Protein AF-A0A3P7JJ71-F1 (afdb_monomer_lite)

Organism: Strongylus vulgaris (NCBI:txid40348)

InterPro domai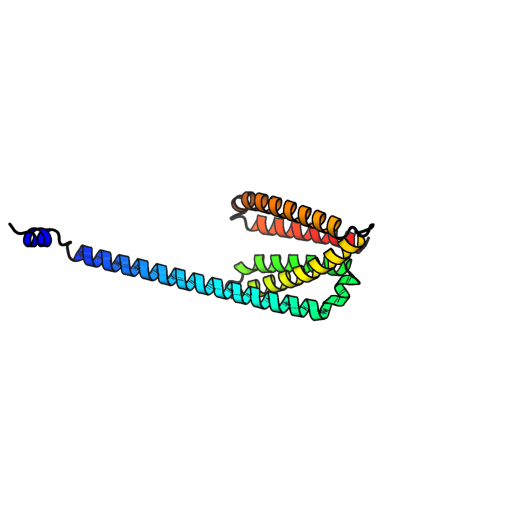ns:
  IPR006968 Root UVB sensitive family [PTHR12770] (32-179)
  IPR054549 Protein root UVB sensitive/RUS domain [PF04884] (33-176)

Secondary structure (DSSP, 8-state):
--HHHHHHHTSPPHHHHHHHHHHHHHHHHHHHHHHHHHHHHHHHHHHHHHHHHHHHHHHHHHHHHHHHHTHHHHHHHHHHHHHHHHHHHHHGGG-TTTHHHHHHHHHHHHHHHHHHHHHHHHHHHHHH--SS-HHHHHHHHHHHHHHHHHHHHHHHHHHHHHHTT-HHHHHHHHHHHHHHHHHHHHHHHH-

pLDDT: mean 86.56, std 9.34, range [49.94, 97.0]

Sequence (191 aa):
MDAVTEGLKRQPPRALLYANDVVLMAENKELEEKTASALAASLTWLAKDGLGMIGRITFGYFKGTELDYDCKKWRLVADILNDLAFFVDLLSPAFSGCFFVCACTSSLLRCVVGVAGGATRTAITQHQARRNNLADVASKDGSQETMVNVTALIASLIMLPLVSGHHTLIWFLFMVGFQTLTQENFKFVIL

Radius of gyration: 27.35 Å; chains: 1; bounding box: 44×35×99 Å

Foldseek 3Di:
DDVVVVVVVPDDDVVVVVVVVVVVVVVVVVVVVVVVVVVVVVVLVVLLQVLLVVLLVVLCVPCVVVLLVQLLVLLLVLLVLQLVLVVLCLCLVVCVPCNSVSSSSSSNSNSNSCNSVVSSVLSVLVVVPPPVCSVVSVVVVVVVVVVVVVVVVVVCVVCVVVCPPPSVVVVVVSVVVVVVVNVVSVVVSVD

Structure (mmCIF, N/CA/C/O backbone):
data_AF-A0A3P7JJ71-F1
#
_entry.id   AF-A0A3P7JJ71-F1
#
loop_
_atom_site.group_PDB
_atom_site.id
_atom_site.type_symbol
_atom_site.label_atom_id
_atom_site.label_alt_id
_atom_site.label_comp_id
_atom_site.label_asym_id
_atom_site.label_entity_id
_atom_site.label_seq_id
_atom_site.pdbx_PDB_ins_code
_atom_site.Cartn_x
_atom_site.Cartn_y
_atom_site.Cartn_z
_atom_site.occupancy
_atom_site.B_iso_or_equiv
_atom_site.auth_seq_id
_atom_site.auth_comp_id
_atom_site.auth_asym_id
_atom_site.auth_atom_id
_atom_site.pdbx_PDB_model_num
ATOM 1 N N . MET A 1 1 ? 8.431 18.170 74.179 1.00 56.06 1 MET A N 1
ATOM 2 C CA . MET A 1 1 ? 7.206 17.939 73.380 1.00 56.06 1 MET A CA 1
ATOM 3 C C . MET A 1 1 ? 7.716 17.380 72.084 1.00 56.06 1 MET A C 1
ATOM 5 O O . MET A 1 1 ? 8.313 18.097 71.293 1.00 56.06 1 MET A O 1
ATOM 9 N N . ASP A 1 2 ? 7.690 16.061 72.025 1.00 58.16 2 ASP A N 1
ATOM 10 C CA . ASP A 1 2 ? 8.698 15.302 71.306 1.00 58.16 2 ASP A CA 1
ATOM 11 C C . ASP A 1 2 ? 8.192 15.039 69.891 1.00 58.16 2 ASP A C 1
ATOM 13 O O . ASP A 1 2 ? 7.009 14.763 69.692 1.00 58.16 2 ASP A O 1
ATOM 17 N N . ALA A 1 3 ? 9.079 15.127 68.897 1.00 63.81 3 ALA A N 1
ATOM 18 C CA . ALA A 1 3 ? 8.741 14.984 67.476 1.00 63.81 3 ALA A CA 1
ATOM 19 C C . ALA A 1 3 ? 7.963 13.686 67.150 1.00 63.81 3 ALA A C 1
ATOM 21 O O . ALA A 1 3 ? 7.235 13.611 66.161 1.00 63.81 3 ALA A O 1
ATOM 22 N N . VAL A 1 4 ? 8.065 12.678 68.022 1.00 66.19 4 VAL A N 1
ATOM 23 C CA . VAL A 1 4 ? 7.318 11.414 67.973 1.00 66.19 4 VAL A CA 1
ATOM 24 C C . VAL A 1 4 ? 5.809 11.626 68.160 1.00 66.19 4 VAL A C 1
ATOM 26 O O . VAL A 1 4 ? 5.006 11.041 67.434 1.00 66.19 4 VAL A O 1
ATOM 29 N N . THR A 1 5 ? 5.399 12.487 69.092 1.00 63.56 5 THR A N 1
ATOM 30 C CA . THR A 1 5 ? 3.983 12.738 69.398 1.00 63.56 5 THR A CA 1
ATOM 31 C C . THR A 1 5 ? 3.304 13.560 68.300 1.00 63.56 5 THR A C 1
ATOM 33 O O . THR A 1 5 ? 2.116 13.388 68.031 1.00 63.56 5 THR A O 1
ATOM 36 N N . GLU A 1 6 ? 4.066 14.420 67.620 1.00 63.69 6 GLU A N 1
ATOM 37 C CA . GLU A 1 6 ? 3.593 15.204 66.475 1.00 63.69 6 GLU A CA 1
ATOM 38 C C . GLU A 1 6 ? 3.489 14.355 65.194 1.00 63.69 6 GLU A C 1
ATOM 40 O O . GLU A 1 6 ? 2.546 14.518 64.417 1.00 63.69 6 GLU A O 1
ATOM 45 N N . GLY A 1 7 ? 4.380 13.368 65.024 1.00 61.44 7 GLY A N 1
ATOM 46 C CA . GLY A 1 7 ? 4.301 12.357 63.964 1.00 61.44 7 GLY A CA 1
ATOM 47 C C . GLY A 1 7 ? 3.091 11.422 64.091 1.00 61.44 7 GLY A C 1
ATOM 48 O O . GLY A 1 7 ? 2.424 11.151 63.094 1.00 61.44 7 GLY A O 1
ATOM 49 N N . LEU A 1 8 ? 2.738 10.995 65.312 1.00 59.53 8 LEU A N 1
ATOM 50 C CA . LEU A 1 8 ? 1.550 10.160 65.561 1.00 59.53 8 LEU A CA 1
ATOM 51 C C . LEU A 1 8 ? 0.229 10.896 65.287 1.00 59.53 8 LEU A C 1
ATOM 53 O O . LEU A 1 8 ? -0.737 10.280 64.847 1.00 59.53 8 LEU A O 1
ATOM 57 N N . LYS A 1 9 ? 0.182 12.218 65.497 1.00 60.62 9 LYS A N 1
ATOM 58 C CA . LYS A 1 9 ? -1.007 13.043 65.212 1.00 60.62 9 LYS A CA 1
ATOM 59 C C . LYS A 1 9 ? -1.202 13.319 63.714 1.00 60.62 9 LYS A C 1
ATOM 61 O O . LYS A 1 9 ? -2.300 13.678 63.301 1.00 60.62 9 LYS A O 1
ATOM 66 N N . ARG A 1 10 ? -0.142 13.153 62.911 1.00 68.69 10 ARG A N 1
ATOM 67 C CA . ARG A 1 10 ? -0.141 13.280 61.442 1.00 68.69 10 ARG A CA 1
ATOM 68 C C . ARG A 1 10 ? -0.433 11.972 60.706 1.00 68.69 10 ARG A C 1
ATOM 70 O O . ARG A 1 10 ? -0.542 11.996 59.482 1.00 68.69 10 ARG A O 1
ATOM 77 N N . GLN A 1 11 ? -0.534 10.843 61.407 1.00 68.12 11 GLN A N 1
ATOM 78 C CA . GLN A 1 11 ? -0.759 9.561 60.755 1.00 68.12 11 GLN A CA 1
ATOM 79 C C . GLN A 1 11 ? -2.177 9.535 60.153 1.00 68.12 11 GLN A C 1
ATOM 81 O O . GLN A 1 11 ? -3.149 9.760 60.881 1.00 68.12 11 GLN A O 1
ATOM 86 N N . PRO A 1 12 ? -2.318 9.322 58.832 1.00 73.19 12 PRO A N 1
ATOM 87 C CA . PRO A 1 12 ? -3.616 9.388 58.183 1.00 73.19 12 PRO A CA 1
ATOM 88 C C . PRO A 1 12 ? -4.554 8.306 58.738 1.00 73.19 12 PRO A C 1
ATOM 90 O O . PRO A 1 12 ? -4.099 7.217 59.103 1.00 73.19 12 PRO A O 1
ATOM 93 N N . PRO A 1 13 ? -5.870 8.574 58.805 1.00 83.50 13 PRO A N 1
ATOM 94 C CA . PRO A 1 13 ? -6.833 7.593 59.285 1.00 83.50 13 PRO A CA 1
ATOM 95 C C . PRO A 1 13 ? -6.752 6.317 58.437 1.00 83.50 13 PRO A C 1
ATOM 97 O O . PRO A 1 13 ? -6.581 6.388 57.223 1.00 83.50 13 PRO A O 1
ATOM 100 N N . ARG A 1 14 ? -6.908 5.139 59.057 1.00 82.12 14 ARG A N 1
ATOM 101 C CA . ARG A 1 14 ? -6.796 3.825 58.381 1.00 82.12 14 ARG A CA 1
ATOM 102 C C . ARG A 1 14 ? -7.654 3.697 57.114 1.00 82.12 14 ARG A C 1
ATOM 104 O O . ARG A 1 14 ? -7.258 3.003 56.188 1.00 82.12 14 ARG A O 1
ATOM 111 N N . ALA A 1 15 ? -8.789 4.394 57.056 1.00 80.38 15 ALA A N 1
ATOM 112 C CA . ALA A 1 15 ? -9.637 4.464 55.867 1.00 80.38 15 ALA A CA 1
ATOM 113 C C . ALA A 1 15 ? -8.950 5.153 54.669 1.00 80.38 15 ALA A C 1
ATOM 115 O O . ALA A 1 15 ? -9.139 4.730 53.535 1.00 80.38 15 ALA A O 1
ATOM 116 N N . LEU A 1 16 ? -8.122 6.175 54.915 1.00 81.50 16 LEU A N 1
ATOM 117 C CA . LEU A 1 16 ? -7.339 6.858 53.881 1.00 81.50 16 LEU A CA 1
ATOM 118 C C . LEU A 1 16 ? -6.189 5.975 53.374 1.00 81.50 16 LEU A C 1
ATOM 120 O O . LEU A 1 16 ? -5.881 5.993 52.188 1.00 81.50 16 LEU A O 1
ATOM 124 N N . LEU A 1 17 ? -5.584 5.177 54.262 1.00 82.44 17 LEU A N 1
ATOM 125 C CA . LEU A 1 17 ? -4.549 4.210 53.884 1.00 82.44 17 LEU A CA 1
ATOM 126 C C . LEU A 1 17 ? -5.133 3.115 52.977 1.00 82.44 17 LEU A C 1
ATOM 128 O O . LEU A 1 17 ? -4.607 2.876 51.900 1.00 82.44 17 LEU A O 1
ATOM 132 N N . TYR A 1 18 ? -6.292 2.561 53.352 1.00 82.12 18 TYR A N 1
ATOM 133 C CA . TYR A 1 18 ? -7.016 1.589 52.529 1.00 82.12 18 TYR A CA 1
ATOM 134 C C . TYR A 1 18 ? -7.452 2.168 51.175 1.00 82.12 18 TYR A C 1
ATOM 136 O O . TYR A 1 18 ? -7.354 1.495 50.156 1.00 82.12 18 TYR A O 1
ATOM 144 N N . ALA A 1 19 ? -7.905 3.427 51.139 1.00 85.38 19 ALA A N 1
ATOM 145 C CA . ALA A 1 19 ? -8.257 4.097 49.889 1.00 85.38 19 ALA A CA 1
ATOM 146 C C . ALA A 1 19 ? -7.045 4.244 48.951 1.00 85.38 19 ALA A C 1
ATOM 148 O O . ALA A 1 19 ? -7.169 3.959 47.763 1.00 85.38 19 ALA A O 1
ATOM 149 N N . ASN A 1 20 ? -5.876 4.621 49.479 1.00 90.19 20 ASN A N 1
ATOM 150 C CA . ASN A 1 20 ? -4.641 4.681 48.693 1.00 90.19 20 ASN A CA 1
ATOM 151 C C . ASN A 1 20 ? -4.210 3.298 48.192 1.00 90.19 20 ASN A C 1
ATOM 153 O O . ASN A 1 20 ? -3.838 3.180 47.029 1.00 90.19 20 ASN A O 1
ATOM 157 N N . ASP A 1 21 ? -4.308 2.257 49.023 1.00 90.25 21 ASP A N 1
ATOM 158 C CA . ASP A 1 21 ? -3.982 0.887 48.612 1.00 90.25 21 ASP A CA 1
ATOM 159 C C . ASP A 1 21 ? -4.905 0.411 47.478 1.00 90.25 21 ASP A C 1
ATOM 161 O O . ASP A 1 21 ? -4.440 -0.158 46.494 1.00 90.25 21 ASP A O 1
ATOM 165 N N . VAL A 1 22 ? -6.210 0.694 47.560 1.00 86.75 22 VAL A N 1
ATOM 166 C CA . VAL A 1 22 ? -7.179 0.345 46.505 1.00 86.75 22 VAL A CA 1
ATOM 167 C C . VAL A 1 22 ? -6.904 1.108 45.206 1.00 86.75 22 VAL A C 1
ATOM 169 O O . VAL A 1 22 ? -6.960 0.511 44.131 1.00 86.75 22 VAL A O 1
ATOM 172 N N . VAL A 1 23 ? -6.577 2.401 45.287 1.00 91.62 23 VAL A N 1
ATOM 173 C CA . VAL A 1 23 ? -6.206 3.210 44.112 1.00 91.62 23 VAL A CA 1
ATOM 174 C C . VAL A 1 23 ? -4.930 2.672 43.464 1.00 91.62 23 VAL A C 1
ATOM 176 O O . VAL A 1 23 ? -4.895 2.496 42.249 1.00 91.62 23 VAL A O 1
ATOM 179 N N . LEU A 1 24 ? -3.919 2.326 44.264 1.00 89.50 24 LEU A N 1
ATOM 180 C CA . LEU A 1 24 ? -2.653 1.788 43.769 1.00 89.50 24 LEU A CA 1
ATOM 181 C C . LEU A 1 24 ? -2.842 0.422 43.090 1.00 89.50 24 LEU A C 1
ATOM 183 O O . LEU A 1 24 ? -2.243 0.147 42.054 1.00 89.50 24 LEU A O 1
ATOM 187 N N . MET A 1 25 ? -3.715 -0.431 43.634 1.00 91.94 25 MET A N 1
ATOM 188 C CA . MET A 1 25 ? -4.079 -1.707 43.007 1.00 91.94 25 MET A CA 1
ATOM 189 C C . MET A 1 25 ? -4.814 -1.505 41.672 1.00 91.94 25 MET A C 1
ATOM 191 O O . MET A 1 25 ? -4.570 -2.252 40.725 1.00 91.94 25 MET A O 1
ATOM 195 N N . ALA A 1 26 ? -5.688 -0.497 41.574 1.00 90.56 26 ALA A N 1
ATOM 196 C CA . ALA A 1 26 ? -6.390 -0.171 40.333 1.00 90.56 26 ALA A CA 1
ATOM 197 C C . ALA A 1 26 ? -5.437 0.365 39.250 1.00 90.56 26 ALA A C 1
ATOM 199 O O . ALA A 1 26 ? -5.506 -0.084 38.107 1.00 90.56 26 ALA A O 1
ATOM 200 N N . GLU A 1 27 ? -4.516 1.262 39.615 1.00 93.12 27 GLU A N 1
ATOM 201 C CA . GLU A 1 27 ? -3.509 1.813 38.700 1.00 93.12 27 GLU A CA 1
ATOM 202 C C . GLU A 1 27 ? -2.560 0.724 38.178 1.00 93.12 27 GLU A C 1
ATOM 204 O O . GLU A 1 27 ? -2.322 0.636 36.973 1.00 93.12 27 GLU A O 1
ATOM 209 N N . ASN A 1 28 ? -2.091 -0.173 39.055 1.00 91.56 28 ASN A N 1
ATOM 210 C CA . ASN A 1 28 ? -1.261 -1.310 38.650 1.00 91.56 28 ASN A CA 1
ATOM 211 C C . ASN A 1 28 ? -1.990 -2.236 37.667 1.00 91.56 28 ASN A C 1
ATOM 213 O O . ASN A 1 28 ? -1.412 -2.626 36.655 1.00 91.56 28 ASN A O 1
ATOM 217 N N . LYS A 1 29 ? -3.272 -2.537 37.907 1.00 90.75 29 LYS A N 1
ATOM 218 C CA . LYS A 1 29 ? -4.071 -3.369 36.998 1.00 90.75 29 LYS A CA 1
ATOM 219 C C . LYS A 1 29 ? -4.231 -2.725 35.617 1.00 90.75 29 LYS A C 1
ATOM 221 O O . LYS A 1 29 ? -4.109 -3.403 34.600 1.00 90.75 29 LYS A O 1
ATOM 226 N N . GLU A 1 30 ? -4.475 -1.418 35.562 1.00 90.44 30 GLU A N 1
ATOM 227 C CA . GLU A 1 30 ? -4.584 -0.692 34.293 1.00 90.44 30 GLU A CA 1
ATOM 228 C C . GLU A 1 30 ? -3.248 -0.677 33.531 1.00 90.44 30 GLU A C 1
ATOM 230 O O . GLU A 1 30 ? -3.220 -0.836 32.307 1.00 90.44 30 GLU A O 1
ATOM 235 N N . LEU A 1 31 ? -2.125 -0.528 34.242 1.00 91.00 31 LEU A N 1
ATOM 236 C CA . LEU A 1 31 ? -0.784 -0.625 33.661 1.00 91.00 31 LEU A CA 1
ATOM 237 C C . LEU A 1 31 ? -0.505 -2.029 33.110 1.00 91.00 31 LEU A C 1
ATOM 239 O O . LEU A 1 31 ? 0.043 -2.152 32.012 1.00 91.00 31 LEU A O 1
ATOM 243 N N . GLU A 1 32 ? -0.910 -3.080 33.820 1.00 89.38 32 GLU A N 1
ATOM 244 C CA . GLU A 1 32 ? -0.792 -4.466 33.360 1.00 89.38 32 GLU A CA 1
ATOM 245 C C . GLU A 1 32 ? -1.634 -4.719 32.100 1.00 89.38 32 GLU A C 1
ATOM 247 O O . GLU A 1 32 ? -1.119 -5.257 31.118 1.00 89.38 32 GLU A O 1
ATOM 252 N N . GLU A 1 33 ? -2.892 -4.266 32.074 1.00 90.19 33 GLU A N 1
ATOM 253 C CA . GLU A 1 33 ? -3.785 -4.395 30.914 1.00 90.19 33 GLU A CA 1
ATOM 254 C C . GLU A 1 33 ? -3.249 -3.636 29.688 1.00 90.19 33 GLU A C 1
ATOM 256 O O . GLU A 1 33 ? -3.209 -4.183 28.580 1.00 90.19 33 GLU A O 1
ATOM 261 N N . LYS A 1 34 ? -2.763 -2.400 29.872 1.00 90.69 34 LYS A N 1
ATOM 262 C CA . LYS A 1 34 ? -2.111 -1.618 28.806 1.00 90.69 34 LYS A CA 1
ATOM 263 C C . LYS A 1 34 ? -0.860 -2.314 28.282 1.00 90.69 34 LYS A C 1
ATOM 265 O O . LYS A 1 34 ? -0.659 -2.371 27.069 1.00 90.69 34 LYS A O 1
ATOM 270 N N . THR A 1 35 ? -0.042 -2.867 29.175 1.00 87.88 35 THR A N 1
ATOM 271 C CA . THR A 1 35 ? 1.185 -3.584 28.804 1.00 87.88 35 THR A CA 1
ATOM 272 C C . THR A 1 35 ? 0.863 -4.856 28.020 1.00 87.88 35 THR A C 1
ATOM 274 O O . THR A 1 35 ? 1.443 -5.088 26.959 1.00 87.88 35 THR A O 1
ATOM 277 N N . ALA A 1 36 ? -0.111 -5.648 28.477 1.00 87.25 36 ALA A N 1
ATOM 278 C CA . ALA A 1 36 ? -0.570 -6.845 27.777 1.00 87.25 36 ALA A CA 1
ATOM 279 C C . ALA A 1 36 ? -1.141 -6.517 26.385 1.00 87.25 36 ALA A C 1
ATOM 281 O O . ALA A 1 36 ? -0.816 -7.192 25.406 1.00 87.25 36 ALA A O 1
ATOM 282 N N . SER A 1 37 ? -1.928 -5.442 26.276 1.00 90.31 37 SER A N 1
ATOM 283 C CA . SER A 1 37 ? -2.471 -4.952 25.004 1.00 90.31 37 SER A CA 1
ATOM 284 C C . SER A 1 37 ? -1.369 -4.495 24.039 1.00 90.31 37 SER A C 1
ATOM 286 O O . SER A 1 37 ? -1.360 -4.888 22.870 1.00 90.31 37 SER A O 1
ATOM 288 N N . ALA A 1 38 ? -0.378 -3.743 24.529 1.00 91.19 38 ALA A N 1
ATOM 289 C CA . ALA A 1 38 ? 0.762 -3.301 23.728 1.00 91.19 38 ALA A CA 1
ATOM 290 C C . ALA A 1 38 ? 1.611 -4.479 23.219 1.00 91.19 38 ALA A C 1
ATOM 292 O O . ALA A 1 38 ? 2.028 -4.484 22.056 1.00 91.19 38 ALA A O 1
ATOM 293 N N . LEU A 1 39 ? 1.836 -5.500 24.055 1.00 91.88 39 LEU A N 1
ATOM 294 C CA . LEU A 1 39 ? 2.535 -6.725 23.658 1.00 91.88 39 LEU A CA 1
ATOM 295 C C . LEU A 1 39 ? 1.758 -7.498 22.586 1.00 91.88 39 LEU A C 1
ATOM 297 O O . LEU A 1 39 ? 2.340 -7.883 21.572 1.00 91.88 39 LEU A O 1
ATOM 301 N N . ALA A 1 40 ? 0.447 -7.680 22.765 1.00 88.25 40 ALA A N 1
ATOM 302 C CA . ALA A 1 40 ? -0.404 -8.367 21.793 1.00 88.25 40 ALA A CA 1
ATOM 303 C C . ALA A 1 40 ? -0.447 -7.635 20.439 1.00 88.25 40 ALA A C 1
ATOM 305 O O . ALA A 1 40 ? -0.334 -8.265 19.381 1.00 88.25 40 ALA A O 1
ATOM 306 N N . ALA A 1 41 ? -0.546 -6.303 20.460 1.00 90.19 41 ALA A N 1
ATOM 307 C CA . ALA A 1 41 ? -0.469 -5.479 19.260 1.00 90.19 41 ALA A CA 1
ATOM 308 C C . ALA A 1 41 ? 0.893 -5.639 18.571 1.00 90.19 41 ALA A C 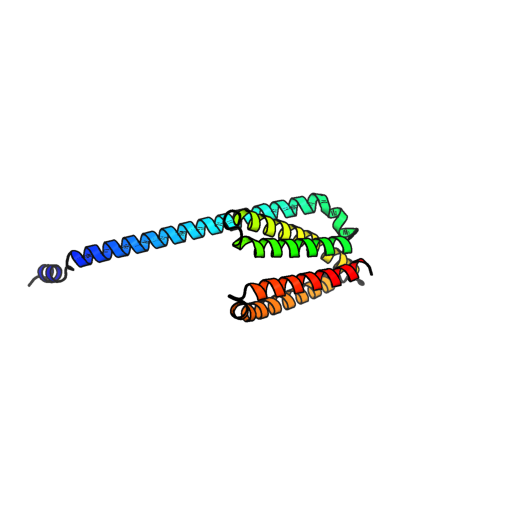1
ATOM 310 O O . ALA A 1 41 ? 0.949 -5.917 17.375 1.00 90.19 41 ALA A O 1
ATOM 311 N N . SER A 1 42 ? 1.990 -5.541 19.325 1.00 93.06 42 SER A N 1
ATOM 312 C CA . SER A 1 42 ? 3.352 -5.681 18.790 1.00 93.06 42 SER A CA 1
ATOM 313 C C . SER A 1 42 ? 3.581 -7.052 18.152 1.00 93.06 42 SER A C 1
ATOM 315 O O . SER A 1 42 ? 4.136 -7.137 17.058 1.00 93.06 42 SER A O 1
ATOM 317 N N . LEU A 1 43 ? 3.101 -8.126 18.787 1.00 90.81 43 LEU A N 1
ATOM 318 C CA . LEU A 1 43 ? 3.181 -9.479 18.238 1.00 90.81 43 LEU A CA 1
ATOM 319 C C . LEU A 1 43 ? 2.355 -9.619 16.953 1.00 90.81 43 LEU A C 1
ATOM 321 O O . LEU A 1 43 ? 2.803 -10.251 15.997 1.00 90.81 43 LEU A O 1
ATOM 325 N N . THR A 1 44 ? 1.181 -8.986 16.905 1.00 89.25 44 THR A N 1
ATOM 326 C CA . THR A 1 44 ? 0.339 -8.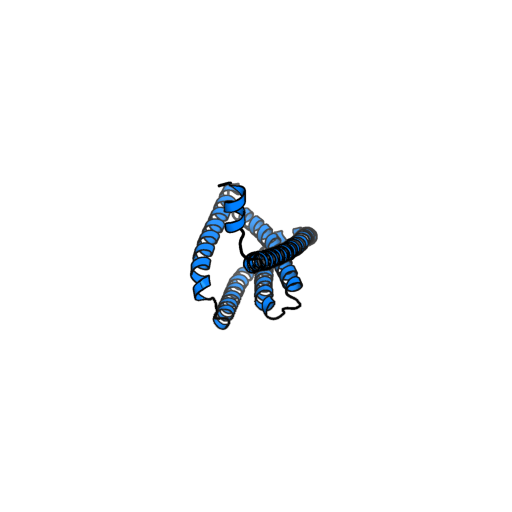943 15.703 1.00 89.25 44 THR A CA 1
ATOM 327 C C . THR A 1 44 ? 1.056 -8.251 14.547 1.00 89.25 44 THR A C 1
ATOM 329 O O . THR A 1 44 ? 1.101 -8.796 13.445 1.00 89.25 44 THR A O 1
ATOM 332 N N . TRP A 1 45 ? 1.665 -7.089 14.798 1.00 90.56 45 TRP A N 1
ATOM 333 C CA . TRP A 1 45 ? 2.464 -6.368 13.805 1.00 90.56 45 TRP A CA 1
ATOM 334 C C . TRP A 1 45 ? 3.652 -7.197 13.322 1.00 90.56 45 TRP A C 1
ATOM 336 O O . TRP A 1 45 ? 3.835 -7.350 12.116 1.00 90.56 45 TRP A O 1
ATOM 346 N N . LEU A 1 46 ? 4.397 -7.807 14.246 1.00 94.38 46 LEU A N 1
ATOM 347 C CA . LEU A 1 46 ? 5.544 -8.648 13.921 1.00 94.38 46 LEU A CA 1
ATOM 348 C C . LEU A 1 46 ? 5.148 -9.843 13.044 1.00 94.38 46 LEU A C 1
ATOM 350 O O . LEU A 1 46 ? 5.793 -10.102 12.030 1.00 94.38 46 LEU A O 1
ATOM 354 N N . ALA A 1 47 ? 4.084 -10.561 13.409 1.00 91.56 47 ALA A N 1
ATOM 355 C CA . ALA A 1 47 ? 3.610 -11.712 12.646 1.00 91.56 47 ALA A CA 1
ATOM 356 C C . ALA A 1 47 ? 3.093 -11.298 11.260 1.00 91.56 47 ALA A C 1
ATOM 358 O O . ALA A 1 47 ? 3.451 -11.908 10.250 1.00 91.56 47 ALA A O 1
ATOM 359 N N . LYS A 1 48 ? 2.295 -10.225 11.198 1.00 92.94 48 LYS A N 1
ATOM 360 C CA . LYS A 1 48 ? 1.787 -9.637 9.954 1.00 92.94 48 LYS A CA 1
ATOM 361 C C . LYS A 1 48 ? 2.918 -9.245 9.001 1.00 92.94 48 LYS A C 1
ATOM 363 O O . LYS A 1 48 ? 2.850 -9.540 7.805 1.00 92.94 48 LYS A O 1
ATOM 368 N N . ASP A 1 49 ? 3.934 -8.562 9.513 1.00 92.19 49 ASP A N 1
ATOM 369 C CA . ASP A 1 49 ? 5.046 -8.072 8.702 1.00 92.19 49 ASP A CA 1
ATOM 370 C C . ASP A 1 49 ? 5.990 -9.211 8.315 1.00 92.19 49 ASP A C 1
ATOM 372 O O . ASP A 1 49 ? 6.397 -9.292 7.157 1.00 92.19 49 ASP A O 1
ATOM 376 N N . GLY A 1 50 ? 6.251 -10.154 9.225 1.00 93.94 50 GLY A N 1
ATOM 377 C CA . GLY A 1 50 ? 7.044 -11.353 8.952 1.00 93.94 50 GLY A CA 1
ATOM 378 C C . GLY A 1 50 ? 6.453 -12.208 7.828 1.00 93.94 50 GLY A C 1
ATOM 379 O O . GLY A 1 50 ? 7.157 -12.553 6.878 1.00 93.94 50 GLY A O 1
ATOM 380 N N . LEU A 1 51 ? 5.145 -12.484 7.869 1.00 93.56 51 LEU A N 1
ATOM 381 C CA . LEU A 1 51 ? 4.450 -13.206 6.794 1.00 93.56 51 LEU A CA 1
ATOM 382 C C . LEU A 1 51 ? 4.506 -12.443 5.464 1.00 93.56 51 LEU A C 1
ATOM 384 O O . LEU A 1 51 ? 4.764 -13.038 4.416 1.00 93.56 51 LEU A O 1
ATOM 388 N N . GLY A 1 52 ? 4.331 -11.120 5.501 1.00 93.44 52 GLY A N 1
ATOM 389 C CA . GLY A 1 52 ? 4.465 -10.272 4.319 1.00 93.44 52 GLY A CA 1
ATOM 390 C C . GLY A 1 52 ? 5.876 -10.297 3.717 1.00 93.44 52 GLY A C 1
ATOM 391 O O . GLY A 1 52 ? 6.027 -10.352 2.494 1.00 93.44 52 GLY A O 1
ATOM 392 N N . MET A 1 53 ? 6.917 -10.308 4.556 1.00 94.38 53 MET A N 1
ATOM 393 C CA . MET A 1 53 ? 8.320 -10.423 4.138 1.00 94.38 53 MET A CA 1
ATOM 394 C C . MET A 1 53 ? 8.624 -11.778 3.484 1.00 94.38 53 MET A C 1
ATOM 396 O O . MET A 1 53 ? 9.252 -11.825 2.426 1.00 94.38 53 MET A O 1
ATOM 400 N N . ILE A 1 54 ? 8.131 -12.879 4.053 1.00 95.25 54 ILE A N 1
ATOM 401 C CA . ILE A 1 54 ? 8.269 -14.214 3.448 1.00 95.25 54 ILE A CA 1
ATOM 402 C C . ILE A 1 54 ? 7.562 -14.254 2.087 1.00 95.25 54 ILE A C 1
ATOM 404 O O . ILE A 1 54 ? 8.112 -14.752 1.101 1.00 95.25 54 ILE A O 1
ATOM 408 N N . GLY A 1 55 ? 6.367 -13.669 2.010 1.00 92.75 55 GLY A N 1
ATOM 409 C CA . GLY A 1 55 ? 5.582 -13.591 0.787 1.00 92.75 55 GLY A CA 1
ATOM 410 C C . GLY A 1 55 ? 6.274 -12.847 -0.347 1.00 92.75 55 GLY A C 1
ATOM 411 O O . GLY A 1 55 ? 6.352 -13.369 -1.457 1.00 92.75 55 GLY A O 1
ATOM 412 N N . ARG A 1 56 ? 6.833 -11.659 -0.078 1.00 94.06 56 ARG A N 1
ATOM 413 C CA . ARG A 1 56 ? 7.568 -10.892 -1.102 1.00 94.06 56 ARG A CA 1
ATOM 414 C C . ARG A 1 56 ? 8.813 -11.619 -1.610 1.00 94.06 56 ARG A C 1
ATOM 416 O O . ARG A 1 56 ? 9.084 -11.556 -2.804 1.00 94.06 56 ARG A O 1
ATOM 423 N N . ILE A 1 57 ? 9.542 -12.322 -0.736 1.00 95.56 57 ILE A N 1
ATOM 424 C CA . ILE A 1 57 ? 10.725 -13.109 -1.125 1.00 95.56 57 ILE A CA 1
ATOM 425 C C . ILE A 1 57 ? 10.294 -14.253 -2.042 1.00 95.56 57 ILE A C 1
ATOM 427 O O . ILE A 1 57 ? 10.847 -14.427 -3.125 1.00 95.56 57 ILE A O 1
ATOM 431 N N . THR A 1 58 ? 9.260 -14.987 -1.630 1.00 94.12 58 THR A N 1
ATOM 432 C CA . THR A 1 58 ? 8.700 -16.110 -2.390 1.00 94.12 58 THR A CA 1
ATOM 433 C C . THR A 1 58 ? 8.207 -15.650 -3.763 1.00 94.12 58 THR A C 1
ATOM 435 O O . THR A 1 58 ? 8.560 -16.234 -4.785 1.00 94.12 58 THR A O 1
ATOM 438 N N . PHE A 1 59 ? 7.442 -14.557 -3.807 1.00 94.38 59 PHE A N 1
ATOM 439 C CA . PHE A 1 59 ? 6.940 -13.980 -5.050 1.00 94.38 59 PHE A CA 1
ATOM 440 C C . PHE A 1 59 ? 8.073 -13.521 -5.975 1.00 94.38 59 PHE A C 1
ATOM 442 O O . PHE A 1 59 ? 8.081 -13.883 -7.149 1.00 94.38 59 PHE A O 1
ATOM 449 N N . GLY A 1 60 ? 9.051 -12.775 -5.450 1.00 92.81 60 GLY A N 1
ATOM 450 C CA . GLY A 1 60 ? 10.200 -12.312 -6.230 1.00 92.81 60 GLY A CA 1
ATOM 451 C C . GLY A 1 60 ? 11.012 -13.467 -6.817 1.00 92.81 60 GLY A C 1
ATOM 452 O O . GLY A 1 60 ? 11.411 -13.403 -7.976 1.00 92.81 60 GLY A O 1
ATOM 453 N N . TYR A 1 61 ? 11.185 -14.554 -6.060 1.00 92.88 61 TYR A N 1
ATOM 454 C CA . TYR A 1 61 ? 11.882 -15.748 -6.534 1.00 92.88 61 TYR A CA 1
ATOM 455 C C . TYR A 1 61 ? 11.151 -16.439 -7.695 1.00 92.88 61 TYR A C 1
ATOM 457 O O . TYR A 1 61 ? 11.775 -16.780 -8.695 1.00 92.88 61 TYR A O 1
ATOM 465 N N . PHE A 1 62 ? 9.830 -16.627 -7.594 1.00 91.06 62 PHE A N 1
ATOM 466 C CA . PHE A 1 62 ? 9.068 -17.366 -8.609 1.00 91.06 62 PHE A CA 1
ATOM 467 C C . PHE A 1 62 ? 8.658 -16.534 -9.826 1.00 91.06 62 PHE A C 1
ATOM 469 O O . PHE A 1 62 ? 8.508 -17.087 -10.912 1.00 91.06 62 PHE A O 1
ATOM 476 N N . LYS A 1 63 ? 8.416 -15.232 -9.650 1.00 89.38 63 LYS A N 1
ATOM 477 C CA . LYS A 1 63 ? 7.846 -14.354 -10.685 1.00 89.38 63 LYS A CA 1
ATOM 478 C C . LYS A 1 63 ? 8.777 -13.240 -11.149 1.00 89.38 63 LYS A C 1
ATOM 480 O O . LYS A 1 63 ? 8.409 -12.503 -12.058 1.00 89.38 63 LYS A O 1
ATOM 485 N N . GLY A 1 64 ? 9.992 -13.170 -10.603 1.00 85.50 64 GLY A N 1
ATOM 486 C CA . GLY A 1 64 ? 11.001 -12.158 -10.923 1.00 85.50 64 GLY A CA 1
ATOM 487 C C . GLY A 1 64 ? 11.220 -11.939 -12.421 1.00 85.50 64 GLY A C 1
ATOM 488 O O . GLY A 1 64 ? 11.173 -10.811 -12.893 1.00 85.50 64 GLY A O 1
ATOM 489 N N . THR A 1 65 ? 11.386 -13.017 -13.188 1.00 81.75 65 THR A N 1
ATOM 490 C CA . THR A 1 65 ? 11.691 -12.947 -14.628 1.00 81.75 65 THR A CA 1
ATOM 491 C C . THR A 1 65 ? 10.520 -12.469 -15.489 1.00 81.75 65 THR A C 1
ATOM 493 O O . THR A 1 65 ? 10.736 -11.914 -16.561 1.00 81.75 65 THR A O 1
ATOM 496 N N . GLU A 1 66 ? 9.277 -12.683 -15.048 1.00 84.50 66 GLU A N 1
ATOM 497 C CA . GLU A 1 66 ? 8.079 -12.258 -15.788 1.00 84.50 66 GLU A CA 1
ATOM 498 C C . GLU A 1 66 ? 7.807 -10.751 -15.627 1.00 84.50 66 GLU A C 1
ATOM 500 O O . GLU A 1 66 ? 7.123 -10.166 -16.468 1.00 84.50 66 GLU A O 1
ATOM 505 N N . LEU A 1 67 ? 8.338 -10.125 -14.567 1.00 84.00 67 LEU A N 1
ATOM 506 C CA . LEU A 1 67 ? 8.119 -8.708 -14.243 1.00 84.00 67 LEU A CA 1
ATOM 507 C C . LEU A 1 67 ? 8.720 -7.763 -15.291 1.00 84.00 67 LEU A C 1
ATOM 509 O O . LEU A 1 67 ? 8.104 -6.746 -15.613 1.00 84.00 67 LEU A O 1
ATOM 513 N N . ASP A 1 68 ? 9.884 -8.113 -15.843 1.00 79.69 68 ASP A N 1
ATOM 514 C CA . ASP A 1 68 ? 10.568 -7.304 -16.857 1.00 79.69 68 ASP A CA 1
ATOM 515 C C . ASP A 1 68 ? 9.932 -7.457 -18.245 1.00 79.69 68 ASP A C 1
ATOM 517 O O . ASP A 1 68 ? 9.843 -6.488 -19.000 1.00 79.69 68 ASP A O 1
ATOM 521 N N . TYR A 1 69 ? 9.469 -8.668 -18.579 1.00 79.88 69 TYR A N 1
ATOM 522 C CA . TYR A 1 69 ? 8.918 -8.995 -19.897 1.00 79.88 69 TYR A CA 1
ATOM 523 C C . TYR A 1 69 ? 7.556 -8.328 -20.146 1.00 79.88 69 TYR A C 1
ATOM 525 O O . TYR A 1 69 ? 7.363 -7.694 -21.180 1.00 79.88 69 TYR A O 1
ATOM 533 N N . ASP A 1 70 ? 6.642 -8.405 -19.172 1.00 85.75 70 ASP A N 1
ATOM 534 C CA . ASP A 1 70 ? 5.268 -7.890 -19.279 1.00 85.75 70 ASP A CA 1
ATOM 535 C C . ASP A 1 70 ? 4.989 -6.792 -18.239 1.00 85.75 70 ASP A C 1
ATOM 537 O O . ASP A 1 70 ? 4.026 -6.846 -17.463 1.00 85.75 70 ASP A O 1
ATOM 541 N N . CYS A 1 71 ? 5.835 -5.761 -18.221 1.00 85.19 71 CYS A N 1
ATOM 542 C CA . CYS A 1 71 ? 5.788 -4.702 -17.212 1.00 85.19 71 CYS A CA 1
ATOM 543 C C . CYS A 1 71 ? 4.402 -4.026 -17.087 1.00 85.19 71 CYS A C 1
ATOM 545 O O . CYS A 1 71 ? 3.896 -3.848 -15.977 1.00 85.19 71 CYS A O 1
ATOM 547 N N . LYS A 1 72 ? 3.725 -3.732 -18.210 1.00 85.81 72 LYS A N 1
ATOM 548 C CA . LYS A 1 72 ? 2.365 -3.149 -18.208 1.00 85.81 72 LYS A CA 1
ATOM 549 C C . LYS A 1 72 ? 1.338 -4.051 -17.503 1.00 85.81 72 LYS A C 1
ATOM 551 O O . LYS A 1 72 ? 0.527 -3.568 -16.716 1.00 85.81 72 LYS A O 1
ATOM 556 N N . LYS A 1 73 ? 1.381 -5.365 -17.754 1.00 88.06 73 LYS A N 1
ATOM 557 C CA . LYS A 1 73 ? 0.458 -6.342 -17.151 1.00 88.06 73 LYS A CA 1
ATOM 558 C C . LYS A 1 73 ? 0.708 -6.473 -15.654 1.00 88.06 73 LYS A C 1
ATOM 560 O O . LYS A 1 73 ? -0.240 -6.468 -14.876 1.00 88.06 73 LYS A O 1
ATOM 565 N N . TRP A 1 74 ? 1.970 -6.571 -15.245 1.00 89.94 74 TRP A N 1
ATOM 566 C CA . TRP A 1 74 ? 2.321 -6.666 -13.830 1.00 89.94 74 TRP A CA 1
ATOM 567 C C . TRP A 1 74 ? 2.015 -5.389 -13.057 1.00 89.94 74 TRP A C 1
ATOM 569 O O . TRP A 1 74 ? 1.655 -5.480 -11.886 1.00 89.94 74 TRP A O 1
ATOM 579 N N . ARG A 1 75 ? 2.065 -4.224 -13.714 1.00 88.94 75 ARG A N 1
ATOM 580 C CA . ARG A 1 75 ? 1.581 -2.966 -13.139 1.00 88.94 75 ARG A CA 1
ATOM 581 C C . ARG A 1 75 ? 0.085 -3.030 -12.835 1.00 88.94 75 ARG A C 1
ATOM 583 O O . ARG A 1 75 ? -0.303 -2.776 -11.703 1.00 88.94 75 ARG A O 1
ATOM 590 N N . LEU A 1 76 ? -0.726 -3.483 -13.793 1.00 87.31 76 LEU A N 1
ATOM 591 C CA . LEU A 1 76 ? -2.165 -3.672 -13.584 1.00 87.31 76 LEU A CA 1
ATOM 592 C C . LEU A 1 76 ? -2.465 -4.700 -12.483 1.00 87.31 76 LEU A C 1
ATOM 594 O O . LEU A 1 76 ? -3.344 -4.480 -11.657 1.00 87.31 76 LEU A O 1
ATOM 598 N N . VAL A 1 77 ? -1.728 -5.815 -12.442 1.00 89.25 77 VAL A N 1
ATOM 599 C CA . VAL A 1 77 ? -1.865 -6.814 -11.368 1.00 89.25 77 VAL A CA 1
ATOM 600 C C . VAL A 1 77 ? -1.516 -6.203 -10.011 1.00 89.25 77 VAL A C 1
ATOM 602 O O . VAL A 1 77 ? -2.234 -6.444 -9.044 1.00 89.25 77 VAL A O 1
ATOM 605 N N . ALA A 1 78 ? -0.449 -5.405 -9.925 1.00 91.00 78 ALA A N 1
ATOM 606 C CA . ALA A 1 78 ? -0.072 -4.720 -8.694 1.00 91.00 78 ALA A CA 1
ATOM 607 C C . ALA A 1 78 ? -1.174 -3.753 -8.230 1.00 91.00 78 ALA A C 1
ATOM 609 O O . ALA A 1 78 ? -1.533 -3.775 -7.057 1.00 91.00 78 ALA A O 1
ATOM 610 N N . ASP A 1 79 ? -1.772 -2.982 -9.136 1.00 89.12 79 ASP A N 1
ATOM 611 C CA . ASP A 1 79 ? -2.867 -2.072 -8.787 1.00 89.12 79 ASP A CA 1
ATOM 612 C C . ASP A 1 79 ? -4.109 -2.844 -8.291 1.00 89.12 79 ASP A C 1
ATOM 614 O O . ASP A 1 79 ? -4.637 -2.541 -7.222 1.00 89.12 79 ASP A O 1
ATOM 618 N N . ILE A 1 80 ? -4.505 -3.931 -8.971 1.00 88.88 80 ILE A N 1
ATOM 619 C CA . ILE A 1 80 ? -5.631 -4.788 -8.545 1.00 88.88 80 ILE A CA 1
ATOM 620 C C . ILE A 1 80 ? -5.382 -5.412 -7.162 1.00 88.88 80 ILE A C 1
ATOM 622 O O . ILE A 1 80 ? -6.278 -5.441 -6.316 1.00 88.88 80 ILE A O 1
ATOM 626 N N . LEU A 1 81 ? -4.176 -5.936 -6.912 1.00 92.19 81 LEU A N 1
ATOM 627 C CA . LEU A 1 81 ? -3.828 -6.527 -5.615 1.00 92.19 81 LEU A CA 1
ATOM 628 C C . LEU A 1 81 ? -3.777 -5.470 -4.502 1.00 92.19 81 LEU A C 1
ATOM 630 O O . LEU A 1 81 ? -4.103 -5.782 -3.355 1.00 92.19 81 LEU A O 1
ATOM 634 N N . ASN A 1 82 ? -3.385 -4.236 -4.825 1.00 92.44 82 ASN A N 1
ATOM 635 C CA . ASN A 1 82 ? -3.364 -3.119 -3.886 1.00 92.44 82 ASN A CA 1
ATOM 636 C C . ASN A 1 82 ? -4.782 -2.716 -3.471 1.00 92.44 82 ASN A C 1
ATOM 638 O O . ASN A 1 82 ? -5.063 -2.587 -2.279 1.00 92.44 82 ASN A O 1
ATOM 642 N N . ASP A 1 83 ? -5.691 -2.608 -4.436 1.00 91.12 83 ASP A N 1
ATOM 643 C CA . ASP A 1 83 ? -7.100 -2.320 -4.175 1.00 91.12 83 ASP A CA 1
ATOM 644 C C . ASP A 1 83 ? -7.762 -3.441 -3.365 1.00 91.12 83 ASP A C 1
ATOM 646 O O . ASP A 1 83 ? -8.493 -3.175 -2.410 1.00 91.12 83 ASP A O 1
ATOM 650 N N . LEU A 1 84 ? -7.446 -4.704 -3.678 1.00 91.50 84 LEU A N 1
ATOM 651 C CA . LEU A 1 84 ? -7.904 -5.849 -2.893 1.00 91.50 84 LEU A CA 1
ATOM 652 C C . LEU A 1 84 ? -7.392 -5.786 -1.447 1.00 91.50 84 LEU A C 1
ATOM 654 O O . LEU A 1 84 ? -8.132 -6.116 -0.522 1.00 91.50 84 LEU A O 1
ATOM 658 N N . ALA A 1 85 ? -6.152 -5.344 -1.228 1.00 93.44 85 ALA A N 1
ATOM 659 C CA . ALA A 1 85 ? -5.615 -5.181 0.118 1.00 93.44 85 ALA A CA 1
ATOM 660 C C . ALA A 1 85 ? -6.390 -4.122 0.916 1.00 93.44 85 ALA A C 1
ATOM 662 O O . ALA A 1 85 ? -6.776 -4.387 2.056 1.00 93.44 85 ALA A O 1
ATOM 663 N N . PHE A 1 86 ? -6.674 -2.964 0.311 1.00 90.75 86 PHE A N 1
ATOM 664 C CA . PHE A 1 86 ? -7.502 -1.930 0.935 1.00 90.75 86 PHE A CA 1
ATOM 665 C C . PHE A 1 86 ? -8.944 -2.394 1.170 1.00 90.75 86 PHE A C 1
ATOM 667 O O . PHE A 1 86 ? -9.521 -2.080 2.209 1.00 90.75 86 PHE A O 1
ATOM 674 N N . PHE A 1 87 ? -9.511 -3.185 0.258 1.00 90.94 87 PHE A N 1
ATOM 675 C CA . PHE A 1 87 ? -10.832 -3.786 0.431 1.00 90.94 87 PHE A CA 1
ATOM 676 C C . PHE A 1 87 ? -10.877 -4.738 1.634 1.00 90.94 87 PHE A C 1
ATOM 678 O O . PHE A 1 87 ? -11.799 -4.668 2.446 1.00 90.94 87 PHE A O 1
ATOM 685 N N . VAL A 1 88 ? -9.859 -5.592 1.793 1.00 92.06 88 VAL A N 1
ATOM 686 C CA . VAL A 1 88 ? -9.723 -6.478 2.962 1.00 92.06 88 VAL A CA 1
ATOM 687 C C . VAL A 1 88 ? -9.584 -5.668 4.253 1.00 92.06 88 VAL A C 1
ATOM 689 O O . VAL A 1 88 ? -10.238 -5.995 5.244 1.00 92.06 88 VAL A O 1
ATOM 692 N N . ASP A 1 89 ? -8.787 -4.596 4.249 1.00 90.94 89 ASP A N 1
ATOM 693 C CA . ASP A 1 89 ? -8.629 -3.718 5.415 1.00 90.94 89 ASP A CA 1
ATOM 694 C C . ASP A 1 89 ? -9.953 -3.029 5.787 1.00 90.94 89 ASP A C 1
ATOM 696 O O . ASP A 1 89 ? -10.305 -2.978 6.969 1.00 90.94 89 ASP A O 1
ATOM 700 N N . LEU A 1 90 ? -10.724 -2.577 4.790 1.00 89.06 90 LEU A N 1
ATOM 701 C CA . LEU A 1 90 ? -12.024 -1.928 4.976 1.00 89.06 90 LEU A CA 1
ATOM 702 C C . LEU A 1 90 ? -13.111 -2.898 5.470 1.00 89.06 90 LEU A C 1
ATOM 704 O O . LEU A 1 90 ? -13.974 -2.504 6.254 1.00 89.06 90 LEU A O 1
ATOM 708 N N . LEU A 1 91 ? -13.054 -4.168 5.057 1.00 87.56 91 LEU A N 1
ATOM 709 C CA . LEU A 1 91 ? -13.931 -5.229 5.559 1.00 87.56 91 LEU A CA 1
ATOM 710 C C . LEU A 1 91 ? -13.513 -5.7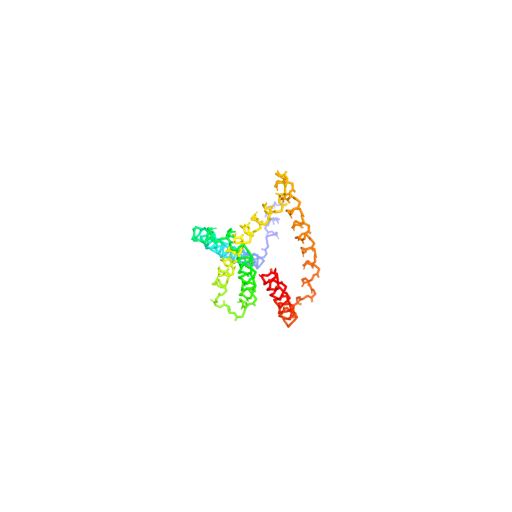67 6.932 1.00 87.56 91 LEU A C 1
ATOM 712 O O . LEU A 1 91 ? -14.348 -6.343 7.629 1.00 87.56 91 LEU A O 1
ATOM 716 N N . SER A 1 92 ? -12.252 -5.598 7.342 1.00 88.56 92 SER A N 1
ATOM 717 C CA . SER A 1 92 ? -11.735 -6.189 8.583 1.00 88.56 92 SER A CA 1
ATOM 718 C C . SER A 1 92 ? -12.550 -5.856 9.846 1.00 88.56 92 SER A C 1
ATOM 720 O O . SER A 1 92 ? -12.768 -6.778 10.638 1.00 88.56 92 SER A O 1
ATOM 722 N N . PRO A 1 93 ? -13.097 -4.633 10.042 1.00 84.00 93 PRO A N 1
ATOM 723 C CA . PRO A 1 93 ? -13.897 -4.321 11.226 1.00 84.00 93 PRO A CA 1
ATOM 724 C C . PRO A 1 93 ? -15.246 -5.053 11.257 1.00 84.00 93 PRO A C 1
ATOM 726 O O . PRO A 1 93 ? -15.816 -5.222 12.332 1.00 84.00 9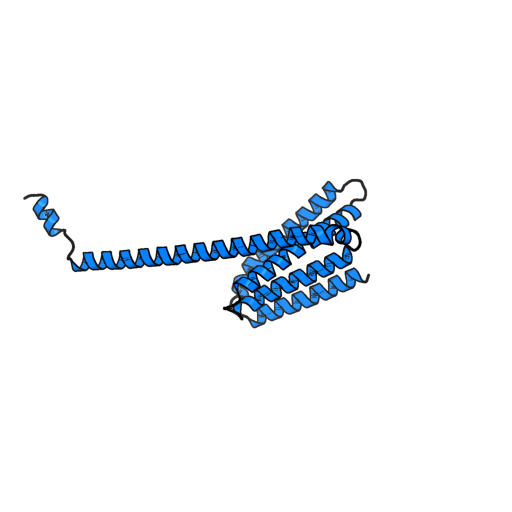3 PRO A O 1
ATOM 729 N N . ALA A 1 94 ? -15.758 -5.511 10.106 1.00 84.00 94 ALA A N 1
ATOM 730 C CA . ALA A 1 94 ? -17.002 -6.281 10.028 1.00 84.00 94 ALA A CA 1
ATOM 731 C C . ALA A 1 94 ? -16.832 -7.732 10.521 1.00 84.00 94 ALA A C 1
ATOM 733 O O . ALA A 1 94 ? -17.813 -8.374 10.893 1.00 84.00 94 ALA A O 1
ATOM 734 N N . PHE A 1 95 ? -15.594 -8.241 10.564 1.00 81.00 95 PHE A N 1
ATOM 735 C CA . PHE A 1 95 ? -15.265 -9.609 10.967 1.00 81.00 95 PHE A CA 1
ATOM 736 C C . PHE A 1 95 ? -14.322 -9.611 12.179 1.00 81.00 95 PHE A C 1
ATOM 738 O O . PHE A 1 95 ? -13.137 -9.929 12.070 1.00 81.00 95 PHE A O 1
ATOM 745 N N . SER A 1 96 ? -14.857 -9.292 13.361 1.00 71.56 96 SER A N 1
ATOM 746 C CA . SER A 1 96 ? -14.084 -9.173 14.612 1.00 71.56 96 SER A CA 1
ATOM 747 C C . SER A 1 96 ? -13.263 -10.422 14.975 1.00 71.56 96 SER A C 1
ATOM 749 O O . SER A 1 96 ? -12.168 -10.294 15.516 1.00 71.56 96 SER A O 1
ATOM 751 N N . GLY A 1 97 ? -13.732 -11.627 14.624 1.00 80.81 97 GLY A N 1
ATOM 752 C CA . GLY A 1 97 ? -13.005 -12.887 14.847 1.00 80.81 97 GLY A CA 1
ATOM 753 C C . GLY A 1 97 ? -11.881 -13.183 13.843 1.00 80.81 97 GLY A C 1
ATOM 754 O O . GLY A 1 97 ? -11.047 -14.047 14.100 1.00 80.81 97 GLY A O 1
ATOM 755 N N . CYS A 1 98 ? -11.832 -12.477 12.709 1.00 85.19 98 CYS A N 1
ATOM 756 C CA . CYS A 1 98 ? -10.873 -12.724 11.626 1.00 85.19 98 CYS A CA 1
ATOM 757 C C . CYS A 1 98 ? -9.919 -11.547 11.380 1.00 85.19 98 CYS A C 1
ATOM 759 O O . CYS A 1 98 ? -9.134 -11.603 10.436 1.00 85.19 98 CYS A O 1
ATOM 761 N N . PHE A 1 99 ? -9.939 -10.512 12.228 1.00 88.19 99 PHE A N 1
ATOM 762 C CA . PHE A 1 99 ? -9.131 -9.299 12.058 1.00 88.19 99 PHE A CA 1
ATOM 763 C C . PHE A 1 99 ? -7.644 -9.596 11.819 1.00 88.19 99 PHE A C 1
ATOM 765 O O . PHE A 1 99 ? -7.048 -9.058 10.890 1.00 88.19 99 PHE A O 1
ATOM 772 N N . PHE A 1 100 ? -7.060 -10.504 12.610 1.00 90.00 100 PHE A N 1
ATOM 773 C CA . PHE A 1 100 ? -5.662 -10.914 12.459 1.00 90.00 100 PHE A CA 1
ATOM 774 C C . PHE A 1 100 ? -5.379 -11.504 11.071 1.00 90.00 100 PHE A C 1
ATOM 776 O O . PHE A 1 100 ? -4.418 -11.113 10.412 1.00 90.00 100 PHE A O 1
ATOM 783 N N . VAL A 1 101 ? -6.248 -12.400 10.596 1.00 90.94 101 VAL A N 1
ATOM 784 C CA . VAL A 1 101 ? -6.111 -13.030 9.276 1.00 90.94 101 VAL A CA 1
ATOM 785 C C . VAL A 1 101 ? -6.236 -11.980 8.176 1.00 90.94 101 VAL A C 1
ATOM 787 O O . VAL A 1 101 ? -5.379 -11.928 7.300 1.00 90.94 101 VAL A O 1
ATOM 790 N N . CYS A 1 102 ? -7.235 -11.095 8.259 1.00 92.50 102 CYS A N 1
ATOM 791 C CA . CYS A 1 102 ? -7.411 -9.997 7.310 1.00 92.50 102 CYS A CA 1
ATOM 792 C C . CYS A 1 102 ? -6.171 -9.093 7.254 1.00 92.50 102 CYS A C 1
ATOM 794 O O . CYS A 1 102 ? -5.680 -8.807 6.164 1.00 92.50 102 CYS A O 1
ATOM 796 N N . ALA A 1 103 ? -5.620 -8.711 8.410 1.00 91.12 103 ALA A N 1
ATOM 797 C CA . ALA A 1 103 ? -4.422 -7.879 8.497 1.00 91.12 103 ALA A CA 1
ATOM 798 C C . ALA A 1 103 ? -3.182 -8.575 7.904 1.00 91.12 103 ALA A C 1
ATOM 800 O O . ALA A 1 103 ? -2.394 -7.953 7.188 1.00 91.12 103 ALA A O 1
ATOM 801 N N . CYS A 1 104 ? -3.003 -9.875 8.159 1.00 93.50 104 CYS A N 1
ATOM 802 C CA . CYS A 1 104 ? -1.939 -10.672 7.545 1.00 93.50 104 CYS A CA 1
ATOM 803 C C . CYS A 1 104 ? -2.102 -10.760 6.023 1.00 93.50 104 CYS A C 1
ATOM 805 O O . CYS A 1 104 ? -1.133 -10.549 5.293 1.00 93.50 104 CYS A O 1
ATOM 807 N N . THR A 1 105 ? -3.316 -11.023 5.535 1.00 94.00 105 THR A N 1
ATOM 808 C CA . THR A 1 105 ? -3.618 -11.100 4.101 1.00 94.00 105 THR A CA 1
ATOM 809 C C . THR A 1 105 ? -3.395 -9.760 3.406 1.00 94.00 105 THR A C 1
ATOM 811 O O . THR A 1 105 ? -2.710 -9.722 2.385 1.00 94.00 105 THR A O 1
ATOM 814 N N . SER A 1 106 ? -3.898 -8.649 3.952 1.00 94.38 106 SER A N 1
ATOM 815 C CA . SER A 1 106 ? -3.717 -7.321 3.353 1.00 94.38 106 SER A CA 1
ATOM 816 C C . SER A 1 106 ? -2.246 -6.898 3.336 1.00 94.38 106 SER A C 1
ATOM 818 O O . SER A 1 106 ? -1.768 -6.340 2.346 1.00 94.38 106 SER A O 1
ATOM 820 N N . SER A 1 107 ? -1.491 -7.225 4.389 1.00 94.81 107 SER A N 1
ATOM 821 C CA . SER A 1 107 ? -0.042 -7.011 4.444 1.00 94.81 107 SER A CA 1
ATOM 822 C C . SER A 1 107 ? 0.700 -7.825 3.388 1.00 94.81 107 SER A C 1
ATOM 824 O O . SER A 1 107 ? 1.542 -7.283 2.672 1.00 94.81 107 SER A O 1
ATOM 826 N N . LEU A 1 108 ? 0.366 -9.111 3.244 1.00 95.62 108 LEU A N 1
ATOM 827 C CA . LEU A 1 108 ? 0.944 -9.989 2.231 1.00 95.62 108 LEU A CA 1
ATOM 828 C C . LEU A 1 108 ? 0.706 -9.445 0.817 1.00 95.62 108 LEU A C 1
ATOM 830 O O . LEU A 1 108 ? 1.657 -9.331 0.043 1.00 95.62 108 LEU A O 1
ATOM 834 N N . LEU A 1 109 ? -0.534 -9.054 0.508 1.00 95.31 109 LEU A N 1
ATOM 835 C CA . LEU A 1 109 ? -0.890 -8.436 -0.769 1.00 95.31 109 LEU A CA 1
ATOM 836 C C . LEU A 1 109 ? -0.056 -7.174 -1.020 1.00 95.31 109 LEU A C 1
ATOM 838 O O . LEU A 1 109 ? 0.633 -7.100 -2.033 1.00 95.31 109 LEU A O 1
ATOM 842 N N . ARG A 1 110 ? -0.011 -6.232 -0.067 1.00 94.81 110 ARG A N 1
ATOM 843 C CA . ARG A 1 110 ? 0.798 -5.002 -0.182 1.00 94.81 110 ARG A CA 1
ATOM 844 C C . ARG A 1 110 ? 2.293 -5.276 -0.360 1.00 94.81 110 ARG A C 1
ATOM 846 O O . ARG A 1 110 ? 2.975 -4.550 -1.079 1.00 94.81 110 ARG A O 1
ATOM 853 N N . CYS A 1 111 ? 2.818 -6.336 0.250 1.00 96.12 111 CYS A N 1
ATOM 854 C CA . CYS A 1 111 ? 4.205 -6.754 0.056 1.00 96.12 111 CYS A CA 1
ATOM 855 C C . CYS A 1 111 ? 4.470 -7.241 -1.376 1.00 96.12 111 CYS A C 1
ATOM 857 O O . CYS A 1 111 ? 5.495 -6.885 -1.956 1.00 96.12 111 CYS A O 1
ATOM 859 N N . VAL A 1 112 ? 3.551 -8.024 -1.950 1.00 94.38 112 VAL A N 1
ATOM 860 C CA . VAL A 1 112 ? 3.625 -8.478 -3.350 1.00 94.38 112 VAL A CA 1
ATOM 861 C C . VAL A 1 112 ? 3.517 -7.293 -4.311 1.00 94.38 112 VAL A C 1
ATOM 863 O O . VAL A 1 112 ? 4.337 -7.170 -5.219 1.00 94.38 112 VAL A O 1
ATOM 866 N N . VAL A 1 113 ? 2.571 -6.383 -4.062 1.00 94.62 113 VAL A N 1
ATOM 867 C CA . VAL A 1 113 ? 2.419 -5.117 -4.800 1.00 94.62 113 VAL A CA 1
ATOM 868 C C . VAL A 1 113 ? 3.717 -4.320 -4.782 1.00 94.62 113 VAL A C 1
ATOM 870 O O . VAL A 1 113 ? 4.154 -3.855 -5.828 1.00 94.62 113 VAL A O 1
ATOM 873 N N . GLY A 1 114 ? 4.370 -4.201 -3.622 1.00 93.75 114 GLY A N 1
ATOM 874 C CA . GLY A 1 114 ? 5.641 -3.488 -3.496 1.00 93.75 114 GLY A CA 1
ATOM 875 C C . GLY A 1 114 ? 6.747 -4.068 -4.382 1.00 93.75 114 GLY A C 1
ATOM 876 O O . GLY A 1 114 ? 7.473 -3.312 -5.025 1.00 93.75 114 GLY A O 1
ATOM 877 N N . VAL A 1 115 ? 6.853 -5.399 -4.475 1.00 94.50 115 VAL A N 1
ATOM 878 C CA . VAL A 1 115 ? 7.833 -6.051 -5.363 1.00 94.50 115 VAL A CA 1
ATOM 879 C C . VAL A 1 115 ? 7.478 -5.837 -6.828 1.00 94.50 115 VAL A C 1
ATOM 881 O O . VAL A 1 115 ? 8.328 -5.393 -7.598 1.00 94.50 115 VAL A O 1
ATOM 884 N N . ALA A 1 116 ? 6.234 -6.124 -7.217 1.00 93.00 116 ALA A N 1
ATOM 885 C CA . ALA A 1 116 ? 5.807 -5.999 -8.605 1.00 93.00 116 ALA A CA 1
ATOM 886 C C . ALA A 1 116 ? 5.881 -4.542 -9.093 1.00 93.00 116 ALA A C 1
ATOM 888 O O . ALA A 1 116 ? 6.432 -4.262 -10.157 1.00 93.00 116 ALA A O 1
ATOM 889 N N . GLY A 1 117 ? 5.401 -3.596 -8.285 1.00 91.25 117 GLY A N 1
ATOM 890 C CA . GLY A 1 117 ? 5.470 -2.162 -8.551 1.00 91.25 117 GLY A CA 1
ATOM 891 C C . GLY A 1 117 ? 6.904 -1.636 -8.614 1.00 91.25 117 GLY A C 1
ATOM 892 O O . GLY A 1 117 ? 7.232 -0.876 -9.521 1.00 91.25 117 GLY A O 1
ATOM 893 N N . GLY A 1 118 ? 7.784 -2.071 -7.706 1.00 91.75 118 GLY A N 1
ATOM 894 C CA . GLY A 1 118 ? 9.195 -1.672 -7.708 1.00 91.75 118 GLY A CA 1
ATOM 895 C C . GLY A 1 118 ? 9.965 -2.188 -8.928 1.00 91.75 118 GLY A C 1
ATOM 896 O O . GLY A 1 118 ? 10.700 -1.428 -9.564 1.00 91.75 118 GLY A O 1
ATOM 897 N N . ALA A 1 119 ? 9.760 -3.456 -9.297 1.00 91.62 119 ALA A N 1
ATOM 898 C CA . ALA A 1 119 ? 10.393 -4.061 -10.468 1.00 91.62 119 ALA A CA 1
ATOM 899 C C . ALA A 1 119 ? 9.912 -3.406 -11.773 1.00 91.62 119 ALA A C 1
ATOM 901 O O . ALA A 1 119 ? 10.721 -2.919 -12.562 1.00 91.62 119 ALA A O 1
ATOM 902 N N . THR A 1 120 ? 8.592 -3.288 -11.956 1.00 91.50 120 THR A N 1
ATOM 903 C CA . THR A 1 120 ? 8.002 -2.644 -13.144 1.00 91.50 120 THR A CA 1
ATOM 904 C C . THR A 1 120 ? 8.414 -1.179 -13.270 1.00 91.50 120 THR A C 1
ATOM 906 O O . THR A 1 120 ? 8.760 -0.727 -14.362 1.00 91.50 120 THR A O 1
ATOM 909 N N . ARG A 1 121 ? 8.462 -0.437 -12.156 1.00 89.25 121 ARG A N 1
ATOM 910 C CA . ARG A 1 121 ? 8.994 0.930 -12.134 1.00 89.25 121 ARG A CA 1
ATOM 911 C C . ARG A 1 121 ? 10.450 0.965 -12.581 1.00 89.25 121 ARG A C 1
ATOM 913 O O . ARG A 1 121 ? 10.777 1.771 -13.439 1.00 89.25 121 ARG A O 1
ATOM 920 N N . THR A 1 122 ? 11.297 0.073 -12.071 1.00 90.56 122 THR A N 1
ATOM 921 C CA . THR A 1 122 ? 12.714 0.004 -12.467 1.00 90.56 122 THR A CA 1
ATOM 922 C C . THR A 1 122 ? 12.862 -0.214 -13.975 1.00 90.56 122 THR A C 1
ATOM 924 O O . THR A 1 122 ? 13.604 0.524 -14.626 1.00 90.56 122 THR A O 1
ATOM 927 N N . ALA A 1 123 ? 12.098 -1.146 -14.553 1.00 89.19 123 ALA A N 1
ATOM 928 C CA . ALA A 1 123 ? 12.083 -1.388 -15.995 1.00 89.19 123 ALA A CA 1
ATOM 929 C C . ALA A 1 123 ? 11.625 -0.150 -16.799 1.00 89.19 123 ALA A C 1
ATOM 931 O O . ALA A 1 123 ? 12.228 0.190 -17.820 1.00 89.19 123 ALA A O 1
ATOM 932 N N . ILE A 1 124 ? 10.600 0.573 -16.326 1.00 88.44 124 ILE A N 1
ATOM 933 C CA . ILE A 1 124 ? 10.118 1.820 -16.952 1.00 88.44 124 ILE A CA 1
ATOM 934 C C . ILE A 1 124 ? 11.180 2.922 -16.874 1.00 88.44 124 ILE A C 1
ATOM 936 O O . ILE A 1 124 ? 11.483 3.553 -17.887 1.00 88.44 124 ILE A O 1
ATOM 940 N N . THR A 1 125 ? 11.775 3.139 -15.702 1.00 90.75 125 THR A N 1
ATOM 941 C CA . THR A 1 125 ? 12.825 4.144 -15.492 1.00 90.75 125 THR A CA 1
ATOM 942 C C . THR A 1 125 ? 14.036 3.851 -16.377 1.00 90.75 125 THR A C 1
ATOM 944 O O . THR A 1 125 ? 14.601 4.764 -16.982 1.00 90.75 125 THR A O 1
ATOM 947 N N . GLN A 1 126 ? 14.394 2.573 -16.538 1.00 91.00 126 GLN A N 1
ATOM 948 C CA . GLN A 1 126 ? 15.433 2.141 -17.470 1.00 91.00 126 GLN A CA 1
ATOM 949 C C . GLN A 1 126 ? 15.070 2.444 -18.927 1.00 91.00 126 GLN A C 1
ATOM 951 O O . GLN A 1 126 ? 15.914 2.946 -19.667 1.00 91.00 126 GLN A O 1
ATOM 956 N N . HIS A 1 127 ? 13.822 2.213 -19.342 1.00 88.81 127 HIS A N 1
ATOM 957 C CA . HIS A 1 127 ? 13.358 2.564 -20.687 1.00 88.81 127 HIS A CA 1
ATOM 958 C C . HIS A 1 127 ? 13.392 4.082 -20.950 1.00 88.81 127 HIS A C 1
ATOM 960 O O . HIS A 1 127 ? 13.709 4.531 -22.055 1.00 88.81 127 HIS A O 1
ATOM 966 N N . GLN A 1 128 ? 13.079 4.889 -19.934 1.00 88.31 128 GLN A N 1
ATOM 967 C CA . GLN A 1 128 ? 13.083 6.352 -20.011 1.00 88.31 128 GLN A CA 1
ATOM 968 C C . GLN A 1 128 ? 14.497 6.956 -19.987 1.00 88.31 128 GLN A C 1
ATOM 970 O O . GLN A 1 128 ? 14.704 8.078 -20.460 1.00 88.31 128 GLN A O 1
ATOM 975 N N . ALA A 1 129 ? 15.493 6.220 -19.493 1.00 92.56 129 ALA A N 1
ATOM 976 C CA . ALA A 1 129 ? 16.888 6.636 -19.498 1.00 92.56 129 ALA A CA 1
ATOM 977 C C . ALA A 1 129 ? 17.486 6.567 -20.918 1.00 92.56 129 ALA A C 1
ATOM 979 O O . ALA A 1 129 ? 18.018 5.552 -21.359 1.00 92.56 129 ALA A O 1
ATOM 980 N N . ARG A 1 130 ? 17.418 7.676 -21.664 1.00 89.69 130 ARG A N 1
ATOM 981 C CA . ARG A 1 130 ? 17.875 7.751 -23.067 1.00 89.69 130 ARG A CA 1
ATOM 982 C C . ARG A 1 130 ? 19.375 8.010 -23.250 1.00 89.69 130 ARG A C 1
ATOM 984 O O . ARG A 1 130 ? 19.882 7.802 -24.348 1.00 89.69 130 ARG A O 1
ATOM 991 N N . ARG A 1 131 ? 20.081 8.531 -22.239 1.00 90.25 131 ARG A N 1
ATOM 992 C CA . ARG A 1 131 ? 21.472 9.026 -22.370 1.00 90.25 131 ARG A CA 1
ATOM 993 C C . ARG A 1 131 ? 22.399 8.518 -21.266 1.00 90.25 131 ARG A C 1
ATOM 995 O O . ARG A 1 131 ? 23.146 9.304 -20.693 1.00 90.25 131 ARG A O 1
ATOM 1002 N N . ASN A 1 132 ? 22.309 7.233 -20.914 1.00 90.62 132 ASN A N 1
ATOM 1003 C CA . ASN A 1 132 ? 23.000 6.668 -19.740 1.00 90.62 132 ASN A CA 1
ATOM 1004 C C . ASN A 1 132 ? 22.751 7.486 -18.455 1.00 90.62 132 ASN A C 1
ATOM 1006 O O . ASN A 1 132 ? 23.564 7.514 -17.538 1.00 90.62 132 ASN A O 1
ATOM 1010 N N . ASN A 1 133 ? 21.604 8.166 -18.392 1.00 93.56 133 ASN A N 1
ATOM 1011 C CA . ASN A 1 133 ? 21.219 9.097 -17.338 1.00 93.56 133 ASN A CA 1
ATOM 1012 C C . ASN A 1 133 ? 20.255 8.446 -16.336 1.00 93.56 133 ASN A C 1
ATOM 1014 O O . ASN A 1 133 ? 19.390 9.117 -15.781 1.00 93.56 133 ASN A O 1
ATOM 1018 N N . LEU A 1 134 ? 20.395 7.134 -16.112 1.00 93.19 134 LEU A N 1
ATOM 1019 C CA . LEU A 1 134 ? 19.484 6.345 -15.282 1.00 93.19 134 LEU A CA 1
ATOM 1020 C C . LEU A 1 134 ? 19.359 6.908 -13.862 1.00 93.19 134 LEU A C 1
ATOM 1022 O O . LEU A 1 134 ? 18.250 7.056 -13.364 1.00 93.19 134 LEU A O 1
ATOM 1026 N N . ALA A 1 135 ? 20.480 7.282 -13.242 1.00 93.50 135 ALA A N 1
ATOM 1027 C CA . ALA A 1 135 ? 20.491 7.855 -11.897 1.00 93.50 135 ALA A CA 1
ATOM 1028 C C . ALA A 1 135 ? 19.778 9.221 -11.821 1.00 93.50 135 ALA A C 1
ATOM 1030 O O . ALA A 1 135 ? 19.071 9.492 -10.852 1.00 93.50 135 ALA A O 1
ATOM 1031 N N . ASP A 1 136 ? 19.910 10.065 -12.851 1.00 94.81 136 ASP A N 1
ATOM 1032 C CA . ASP A 1 136 ? 19.212 11.358 -12.920 1.00 94.81 136 ASP A CA 1
ATOM 1033 C C . ASP A 1 136 ? 17.696 11.153 -13.049 1.00 94.81 136 ASP A C 1
ATOM 1035 O O . ASP A 1 136 ? 16.928 11.751 -12.298 1.00 94.81 136 ASP A O 1
ATOM 1039 N N . VAL A 1 137 ? 17.257 10.243 -13.927 1.00 93.81 137 VAL A N 1
ATOM 1040 C CA . VAL A 1 137 ? 15.828 9.919 -14.079 1.00 93.81 137 VAL A CA 1
ATOM 1041 C C . VAL A 1 137 ? 15.272 9.302 -12.791 1.00 93.81 137 VAL A C 1
ATOM 1043 O O . VAL A 1 137 ? 14.241 9.755 -12.301 1.00 93.81 137 VAL A O 1
ATOM 1046 N N . ALA A 1 138 ? 15.978 8.334 -12.199 1.00 93.00 138 ALA A N 1
ATOM 1047 C CA . ALA A 1 138 ? 15.561 7.675 -10.962 1.00 93.00 138 ALA A CA 1
ATOM 1048 C C . ALA A 1 138 ? 15.467 8.650 -9.775 1.00 93.00 138 ALA A C 1
ATOM 1050 O O . ALA A 1 138 ? 14.510 8.590 -9.006 1.00 93.00 138 ALA A O 1
ATOM 1051 N N . SER A 1 139 ? 16.421 9.577 -9.632 1.00 94.69 139 SER A N 1
ATOM 1052 C CA . SER A 1 139 ? 16.384 10.576 -8.553 1.00 94.69 139 SER A CA 1
ATOM 1053 C C . SER A 1 139 ? 15.218 11.561 -8.703 1.00 94.69 139 SER A C 1
ATOM 1055 O O . SER A 1 139 ? 14.568 11.899 -7.712 1.00 94.69 139 SER A O 1
ATOM 1057 N N . LYS A 1 140 ? 14.896 11.978 -9.935 1.00 94.44 140 LYS A N 1
ATOM 1058 C CA . LYS A 1 140 ? 13.745 12.848 -10.228 1.00 94.44 140 LYS A CA 1
ATOM 1059 C C . LYS A 1 140 ? 12.409 12.149 -10.007 1.00 94.44 140 LYS A C 1
ATOM 1061 O O . LYS A 1 140 ? 11.497 12.770 -9.469 1.00 94.44 140 LYS A O 1
ATOM 1066 N N . ASP A 1 141 ? 12.291 10.886 -10.403 1.00 91.44 141 ASP A N 1
ATOM 1067 C CA . ASP A 1 141 ? 11.102 10.065 -10.151 1.00 91.44 141 ASP A CA 1
ATOM 1068 C C . ASP A 1 141 ? 10.878 9.860 -8.641 1.00 91.44 141 ASP A C 1
ATOM 1070 O O . ASP A 1 141 ? 9.805 10.163 -8.120 1.00 91.44 141 ASP A O 1
ATOM 1074 N N . GLY A 1 142 ? 11.929 9.491 -7.897 1.00 92.81 142 GLY A N 1
ATOM 1075 C CA . GLY A 1 142 ? 11.857 9.352 -6.437 1.00 92.81 142 GLY A CA 1
ATOM 1076 C C . GLY A 1 142 ? 11.518 10.662 -5.708 1.00 92.81 142 GLY A C 1
ATOM 1077 O O . GLY A 1 142 ? 10.782 10.662 -4.717 1.00 92.81 142 GLY A O 1
ATOM 1078 N N . SER A 1 143 ? 11.997 11.806 -6.212 1.00 94.62 143 SER A N 1
ATOM 1079 C CA . SER A 1 143 ? 11.621 13.122 -5.679 1.00 94.62 143 SER A CA 1
ATOM 1080 C C . SER A 1 143 ? 10.142 13.445 -5.927 1.00 94.62 143 SER A C 1
ATOM 1082 O O . SER A 1 143 ? 9.475 13.943 -5.017 1.00 94.62 143 SER A O 1
ATOM 1084 N N . GLN A 1 144 ? 9.609 13.112 -7.109 1.00 94.00 144 GLN A N 1
ATOM 1085 C CA . GLN A 1 144 ? 8.184 13.273 -7.418 1.00 94.00 144 GLN A CA 1
ATOM 1086 C C . GLN A 1 144 ? 7.309 12.401 -6.515 1.00 94.00 144 GLN A C 1
ATOM 1088 O O . GLN A 1 144 ? 6.346 12.906 -5.941 1.00 94.00 144 GLN A O 1
ATOM 1093 N N . GLU A 1 145 ? 7.668 11.132 -6.317 1.00 90.06 145 GLU A N 1
ATOM 1094 C CA . GLU A 1 145 ? 6.953 10.246 -5.393 1.00 90.06 145 GLU A CA 1
ATOM 1095 C C . GLU A 1 145 ? 6.950 10.804 -3.964 1.00 90.06 145 GLU A C 1
ATOM 1097 O O . GLU A 1 145 ? 5.906 10.853 -3.315 1.00 90.06 145 GLU A O 1
ATOM 1102 N N . THR A 1 146 ? 8.095 11.293 -3.481 1.00 96.06 146 THR A N 1
ATOM 1103 C CA . THR A 1 146 ? 8.195 11.889 -2.140 1.00 96.06 146 THR A CA 1
ATOM 1104 C C . THR A 1 146 ? 7.297 13.120 -2.006 1.00 96.06 146 THR A C 1
ATOM 1106 O O . THR A 1 146 ? 6.584 13.258 -1.013 1.00 96.06 146 THR A O 1
ATOM 1109 N N . MET A 1 147 ? 7.280 13.998 -3.013 1.00 96.81 147 MET A N 1
ATOM 1110 C CA . MET A 1 147 ? 6.410 15.178 -3.040 1.00 96.81 147 MET A CA 1
ATOM 1111 C C . MET A 1 147 ? 4.924 14.789 -2.996 1.00 96.81 147 MET A C 1
ATOM 1113 O O . MET A 1 147 ? 4.149 15.385 -2.239 1.00 96.81 147 MET A O 1
ATOM 1117 N N . VAL A 1 148 ? 4.530 13.776 -3.773 1.00 94.44 148 VAL A N 1
ATOM 1118 C CA . VAL A 1 148 ? 3.161 13.245 -3.773 1.00 94.44 148 VAL A CA 1
ATOM 1119 C C . VAL A 1 148 ? 2.817 12.655 -2.405 1.00 94.44 148 VAL A C 1
ATOM 1121 O O . VAL A 1 148 ? 1.764 12.982 -1.865 1.00 94.44 148 VAL A O 1
ATOM 1124 N N . ASN A 1 149 ? 3.716 11.880 -1.792 1.00 94.00 149 ASN A N 1
ATOM 1125 C CA . ASN A 1 149 ? 3.508 11.289 -0.467 1.00 94.00 149 ASN A CA 1
ATOM 1126 C C . ASN A 1 149 ? 3.339 12.349 0.630 1.00 94.00 149 ASN A C 1
ATOM 1128 O O . ASN A 1 149 ? 2.441 12.231 1.460 1.00 94.00 149 ASN A O 1
ATOM 1132 N N . VAL A 1 150 ? 4.155 13.408 0.622 1.00 97.00 150 VAL A N 1
ATOM 1133 C CA . VAL A 1 150 ? 4.020 14.523 1.576 1.00 97.00 150 VAL A CA 1
ATOM 1134 C C . VAL A 1 150 ? 2.681 15.236 1.390 1.00 97.00 150 VAL A C 1
ATOM 1136 O O . VAL A 1 150 ? 1.976 15.495 2.365 1.00 97.00 150 VAL A O 1
ATOM 1139 N N . THR A 1 151 ? 2.295 15.507 0.142 1.00 95.69 151 THR A N 1
ATOM 1140 C CA . THR A 1 151 ? 1.014 16.157 -0.171 1.00 95.69 151 THR A CA 1
ATOM 1141 C C . THR A 1 151 ? -0.168 15.290 0.263 1.00 95.69 151 THR A C 1
ATOM 1143 O O . THR A 1 151 ? -1.100 15.784 0.896 1.00 95.69 151 THR A O 1
ATOM 1146 N N . ALA A 1 152 ? -0.107 13.985 -0.015 1.00 92.88 152 ALA A N 1
ATOM 1147 C CA . ALA A 1 152 ? -1.110 13.014 0.402 1.00 92.88 152 ALA A CA 1
ATOM 1148 C C . ALA A 1 152 ? -1.208 12.918 1.929 1.00 92.88 152 ALA A C 1
ATOM 1150 O O . ALA A 1 152 ? -2.312 12.860 2.463 1.00 92.88 152 ALA A O 1
ATOM 1151 N N . LEU A 1 153 ? -0.081 12.969 2.645 1.00 94.81 153 LEU A N 1
ATOM 1152 C CA . LEU A 1 153 ? -0.064 12.958 4.106 1.00 94.81 153 LEU A CA 1
ATOM 1153 C C . LEU A 1 153 ? -0.770 14.194 4.676 1.00 94.81 153 LEU A C 1
ATOM 1155 O O . LEU A 1 153 ? -1.657 14.050 5.517 1.00 94.81 153 LEU A O 1
ATOM 1159 N N . ILE A 1 154 ? -0.456 15.392 4.173 1.00 95.56 154 ILE A N 1
ATOM 1160 C CA . ILE A 1 154 ? -1.129 16.635 4.585 1.00 95.56 154 ILE A CA 1
ATOM 1161 C C . ILE A 1 154 ? -2.632 16.560 4.285 1.00 95.56 154 ILE A C 1
ATOM 1163 O O . ILE A 1 154 ? -3.453 16.854 5.155 1.00 95.56 154 ILE A O 1
ATOM 1167 N N . ALA A 1 155 ? -3.006 16.114 3.083 1.00 93.19 155 ALA A N 1
ATOM 1168 C CA . ALA A 1 155 ? -4.406 15.950 2.702 1.00 93.19 155 ALA A CA 1
ATOM 1169 C C . ALA A 1 155 ? -5.133 14.934 3.600 1.00 93.19 155 ALA A C 1
ATOM 1171 O O . ALA A 1 155 ? -6.256 15.191 4.033 1.00 93.19 155 ALA A O 1
ATOM 1172 N N . SER A 1 156 ? -4.488 13.812 3.934 1.00 90.94 156 SER A N 1
ATOM 1173 C CA . SER A 1 156 ? -5.052 12.779 4.810 1.00 90.94 156 SER A CA 1
ATOM 1174 C C . SER A 1 156 ? -5.300 13.296 6.228 1.00 90.94 156 SER A C 1
ATOM 1176 O O . SER A 1 156 ? -6.351 13.016 6.800 1.00 90.94 156 SER A O 1
ATOM 1178 N N . LEU A 1 157 ? -4.397 14.125 6.763 1.00 92.75 157 LEU A N 1
ATOM 1179 C CA . LEU A 1 157 ? -4.543 14.732 8.085 1.00 92.75 157 LEU A CA 1
ATOM 1180 C C . LEU A 1 157 ? -5.757 15.671 8.153 1.00 92.75 157 LEU A C 1
ATOM 1182 O O . LEU A 1 157 ? -6.461 15.693 9.159 1.00 92.75 157 LEU A O 1
ATOM 1186 N N . ILE A 1 158 ? -6.026 16.408 7.070 1.00 91.69 158 ILE A N 1
ATOM 1187 C CA . ILE A 1 158 ? -7.193 17.294 6.951 1.00 91.69 158 ILE A CA 1
ATOM 1188 C C . ILE A 1 158 ? -8.484 16.485 6.734 1.00 91.69 158 ILE A C 1
ATOM 1190 O O . ILE A 1 158 ? -9.525 16.823 7.295 1.00 91.69 158 ILE A O 1
ATOM 1194 N N . MET A 1 159 ? -8.430 15.409 5.942 1.00 86.75 159 MET A N 1
ATOM 1195 C CA . MET A 1 159 ? -9.598 14.584 5.601 1.00 86.75 159 MET A CA 1
ATOM 1196 C C . MET A 1 159 ? -10.074 13.674 6.738 1.00 86.75 159 MET A C 1
ATOM 1198 O O . MET A 1 159 ? -11.278 13.457 6.871 1.00 86.75 159 MET A O 1
ATOM 1202 N N . LEU A 1 160 ? -9.166 13.149 7.567 1.00 88.38 160 LEU A N 1
ATOM 1203 C CA . LEU A 1 160 ? -9.488 12.236 8.672 1.00 88.38 160 LEU A CA 1
ATOM 1204 C C . LEU A 1 160 ? -10.645 12.716 9.573 1.00 88.38 160 LEU A C 1
ATOM 1206 O O . LEU A 1 160 ? -11.602 11.956 9.738 1.00 88.38 160 LEU A O 1
ATOM 1210 N N . PRO A 1 161 ? -10.635 13.945 10.131 1.00 88.62 161 PRO A N 1
ATOM 1211 C CA . PRO A 1 161 ? -11.738 14.417 10.969 1.00 88.62 161 PRO A CA 1
ATOM 1212 C C . PRO A 1 161 ? -13.045 14.643 10.195 1.00 88.62 161 PRO A C 1
ATOM 1214 O O . PRO A 1 161 ? -14.114 14.532 10.786 1.00 88.62 161 PRO A O 1
ATOM 1217 N N . LEU A 1 162 ? -12.983 14.935 8.890 1.00 84.44 162 LEU A N 1
ATOM 1218 C CA . LEU A 1 162 ? -14.166 15.169 8.050 1.00 84.44 162 LEU A CA 1
ATOM 1219 C C . LEU A 1 162 ? -14.902 13.865 7.711 1.00 84.44 162 LEU A C 1
ATOM 1221 O O . LEU A 1 162 ? -16.128 13.835 7.622 1.00 84.44 162 LEU A O 1
ATOM 1225 N N . VAL A 1 163 ? -14.146 12.785 7.514 1.00 85.75 163 VAL A N 1
ATOM 1226 C CA . VAL A 1 163 ? -14.673 11.479 7.093 1.00 85.75 163 VAL A CA 1
ATOM 1227 C C . VAL A 1 163 ? -15.006 10.578 8.290 1.00 85.75 163 VAL A C 1
ATOM 1229 O O . VAL A 1 163 ? -15.838 9.674 8.172 1.00 85.75 163 VAL A O 1
ATOM 1232 N N . SER A 1 164 ? -14.406 10.837 9.457 1.00 81.06 164 SER A N 1
ATOM 1233 C CA . SER A 1 164 ? -14.661 10.078 10.685 1.00 81.06 164 SER A CA 1
ATOM 1234 C C . SER A 1 164 ? -16.159 10.043 11.026 1.00 81.06 164 SER A C 1
ATOM 1236 O O . SER A 1 164 ? -16.820 11.075 11.105 1.00 81.06 164 SER A O 1
ATOM 1238 N N . GLY A 1 165 ? -16.709 8.837 11.192 1.00 78.94 165 GLY A N 1
ATOM 1239 C CA . GLY A 1 165 ? -18.125 8.604 11.511 1.00 78.94 165 GLY A CA 1
ATOM 1240 C C . GLY A 1 165 ? -19.065 8.426 10.309 1.00 78.94 165 GLY A C 1
ATOM 1241 O O . GLY A 1 165 ? -20.169 7.915 10.487 1.00 78.94 165 GLY A O 1
ATOM 1242 N N . HIS A 1 166 ? -18.642 8.745 9.081 1.00 85.56 166 HIS A N 1
ATOM 1243 C CA . HIS A 1 166 ? -19.481 8.632 7.879 1.00 85.56 166 HIS A CA 1
ATOM 1244 C C . HIS A 1 166 ? -19.140 7.377 7.053 1.00 85.56 166 HIS A C 1
ATOM 1246 O O . HIS A 1 166 ? -18.496 7.458 6.007 1.00 85.56 166 HIS A O 1
ATOM 1252 N N . HIS A 1 167 ? -19.601 6.198 7.492 1.00 81.31 167 HIS A N 1
ATOM 1253 C CA . HIS A 1 167 ? -19.275 4.912 6.845 1.00 81.31 167 HIS A CA 1
ATOM 1254 C C . HIS A 1 167 ? -19.652 4.860 5.352 1.00 81.31 167 HIS A C 1
ATOM 1256 O O . HIS A 1 167 ? -18.877 4.375 4.530 1.00 81.31 167 HIS A O 1
ATOM 1262 N N . THR A 1 168 ? -20.801 5.429 4.977 1.00 82.06 168 THR A N 1
ATOM 1263 C CA . THR A 1 168 ? -21.255 5.496 3.578 1.00 82.06 168 THR A CA 1
ATOM 1264 C C . THR A 1 168 ? -20.316 6.323 2.701 1.00 82.06 168 THR A C 1
ATOM 1266 O O . THR A 1 168 ? -20.078 5.963 1.551 1.00 82.06 168 THR A O 1
ATOM 1269 N N . LEU A 1 169 ? -19.747 7.408 3.239 1.00 83.25 169 LEU A N 1
ATOM 1270 C CA . LEU A 1 169 ? -18.803 8.258 2.514 1.00 83.25 169 LEU A CA 1
ATOM 1271 C C . LEU A 1 169 ? -17.480 7.524 2.267 1.00 83.25 169 LEU A C 1
ATOM 1273 O O . LEU A 1 169 ? -16.934 7.620 1.174 1.00 83.25 169 LEU A O 1
ATOM 1277 N N . ILE A 1 170 ? -17.002 6.748 3.245 1.00 85.50 170 ILE A N 1
ATOM 1278 C CA . ILE A 1 170 ? -15.782 5.934 3.114 1.00 85.50 170 ILE A CA 1
ATOM 1279 C C . ILE A 1 170 ? -15.936 4.922 1.975 1.00 85.50 170 ILE A C 1
ATOM 1281 O O . ILE A 1 170 ? -15.093 4.868 1.081 1.00 85.50 170 ILE A O 1
ATOM 1285 N N . TRP A 1 171 ? -17.034 4.162 1.967 1.00 83.56 171 TRP A N 1
ATOM 1286 C CA . TRP A 1 171 ? -17.307 3.197 0.901 1.00 83.56 171 TRP A CA 1
ATOM 1287 C C . TRP A 1 171 ? -17.513 3.865 -0.456 1.00 83.56 171 TRP A C 1
ATOM 1289 O O . TRP A 1 171 ? -17.004 3.374 -1.458 1.00 83.56 171 TRP A O 1
ATOM 1299 N N . PHE A 1 172 ? -18.215 4.999 -0.502 1.00 85.31 172 PHE A N 1
ATOM 1300 C CA . PHE A 1 172 ? -18.401 5.749 -1.740 1.00 85.31 172 PHE A CA 1
ATOM 1301 C C . PHE A 1 172 ? -17.064 6.226 -2.326 1.00 85.31 172 PHE A C 1
ATOM 1303 O O . PHE A 1 172 ? -16.793 5.987 -3.501 1.00 85.31 172 PHE A O 1
ATOM 1310 N N . LEU A 1 173 ? -16.201 6.835 -1.506 1.00 82.12 173 LEU A N 1
ATOM 1311 C CA . LEU A 1 173 ? -14.871 7.284 -1.925 1.00 82.12 173 LEU A CA 1
ATOM 1312 C C . LEU A 1 173 ? -13.991 6.113 -2.379 1.00 82.12 173 LEU A C 1
ATOM 1314 O O . LEU A 1 173 ? -13.308 6.232 -3.394 1.00 82.12 173 LEU A O 1
ATOM 1318 N N . PHE A 1 174 ? -14.046 4.977 -1.676 1.00 82.69 174 PHE A N 1
ATOM 1319 C CA . PHE A 1 174 ? -13.321 3.769 -2.068 1.00 82.69 174 PHE A CA 1
ATOM 1320 C C . PHE A 1 174 ? -13.781 3.247 -3.435 1.00 82.69 174 PHE A C 1
ATOM 1322 O O . PHE A 1 174 ? -12.950 2.999 -4.301 1.00 82.69 174 PHE A O 1
ATOM 1329 N N . MET A 1 175 ? -15.093 3.142 -3.668 1.00 82.38 175 MET A N 1
ATOM 1330 C CA . MET A 1 175 ? -15.631 2.644 -4.939 1.00 82.38 175 MET A CA 1
ATOM 1331 C C . MET A 1 175 ? -15.318 3.589 -6.104 1.00 82.38 175 MET A C 1
ATOM 1333 O O . MET A 1 175 ? -14.915 3.130 -7.168 1.00 82.38 175 MET A O 1
ATOM 1337 N N . VAL A 1 176 ? -15.420 4.908 -5.903 1.00 82.44 176 VAL A N 1
ATOM 1338 C CA . VAL A 1 176 ? -15.023 5.902 -6.916 1.00 82.44 176 VAL A CA 1
ATOM 1339 C C . VAL A 1 176 ? -13.523 5.810 -7.224 1.00 82.44 176 VAL A C 1
ATOM 1341 O O . VAL A 1 176 ? -13.129 5.849 -8.393 1.00 82.44 176 VAL A O 1
ATOM 1344 N N . GLY A 1 177 ? -12.683 5.647 -6.198 1.00 79.06 177 GLY A N 1
ATOM 1345 C CA . GLY A 1 177 ? -11.244 5.438 -6.365 1.00 79.06 177 GLY A CA 1
ATOM 1346 C C . GLY A 1 177 ? -10.937 4.157 -7.141 1.00 79.06 177 GLY A C 1
ATOM 1347 O O . GLY A 1 177 ? -10.218 4.203 -8.134 1.00 79.06 177 GLY A O 1
ATOM 1348 N N . PHE A 1 178 ? -11.569 3.044 -6.766 1.00 79.88 178 PHE A N 1
ATOM 1349 C CA . PHE A 1 178 ? -11.431 1.752 -7.438 1.00 79.88 178 PHE A CA 1
ATOM 1350 C C . PHE A 1 178 ? -11.825 1.828 -8.919 1.00 79.88 178 PHE A C 1
ATOM 1352 O O . PHE A 1 178 ? -11.093 1.356 -9.792 1.00 79.88 178 PHE A O 1
ATOM 1359 N N . GLN A 1 179 ? -12.958 2.470 -9.230 1.00 73.94 179 GLN A N 1
ATOM 1360 C CA . GLN A 1 179 ? -13.436 2.616 -10.606 1.00 73.94 179 GLN A CA 1
ATOM 1361 C C . GLN A 1 179 ? -12.502 3.482 -11.456 1.00 73.94 179 GLN A C 1
ATOM 1363 O O . GLN A 1 179 ? -12.230 3.152 -12.607 1.00 73.94 179 GLN A O 1
ATOM 1368 N N . THR A 1 180 ? -12.016 4.600 -10.916 1.00 76.00 180 THR A N 1
ATOM 1369 C CA . THR A 1 180 ? -11.143 5.509 -11.674 1.00 76.00 180 THR A CA 1
ATOM 1370 C C . THR A 1 180 ? -9.773 4.881 -11.936 1.00 76.00 180 THR A C 1
ATOM 1372 O O . THR A 1 180 ? -9.305 4.913 -13.074 1.00 76.00 180 THR A O 1
ATOM 1375 N N . LEU A 1 181 ? -9.179 4.215 -10.939 1.00 73.50 181 LEU A N 1
ATOM 1376 C CA . LEU A 1 181 ? -7.910 3.491 -11.078 1.00 73.50 181 LEU A CA 1
ATOM 1377 C C . LEU A 1 181 ? -7.991 2.349 -12.092 1.00 73.50 181 LEU A C 1
ATOM 1379 O O . LEU A 1 181 ? -7.121 2.233 -12.955 1.00 73.50 181 LEU A O 1
ATOM 1383 N N . THR A 1 182 ? -9.033 1.519 -12.036 1.00 70.06 182 THR A N 1
ATOM 1384 C CA . THR A 1 182 ? -9.175 0.403 -12.986 1.00 70.06 182 THR A CA 1
ATOM 1385 C C . THR A 1 182 ? -9.394 0.883 -14.419 1.00 70.06 182 THR A C 1
ATOM 1387 O O . THR A 1 182 ? -8.804 0.316 -15.336 1.00 70.06 182 THR A O 1
ATOM 1390 N N . GLN A 1 183 ? -10.183 1.939 -14.642 1.00 69.50 183 GLN A N 1
ATOM 1391 C CA . GLN A 1 183 ? -10.442 2.455 -15.992 1.00 69.50 183 GLN A CA 1
ATOM 1392 C C . GLN A 1 183 ? -9.199 3.072 -16.642 1.00 69.50 183 GLN A C 1
ATOM 1394 O O . GLN A 1 183 ? -8.918 2.799 -17.811 1.00 69.50 183 GLN A O 1
ATOM 1399 N N . GLU A 1 184 ? -8.442 3.883 -15.904 1.00 72.25 184 GLU A N 1
ATOM 1400 C CA . GLU A 1 184 ? -7.247 4.539 -16.444 1.00 72.25 184 GLU A CA 1
ATOM 1401 C C . GLU A 1 184 ? -6.109 3.536 -16.684 1.00 72.25 184 GLU A C 1
ATOM 1403 O O . GLU A 1 184 ? -5.489 3.544 -17.751 1.00 72.25 184 GLU A O 1
ATOM 1408 N N . ASN A 1 185 ? -5.898 2.587 -15.765 1.00 71.19 185 ASN A N 1
ATOM 1409 C CA . ASN A 1 185 ? -4.879 1.553 -15.946 1.00 71.19 185 ASN A CA 1
ATOM 1410 C C . ASN A 1 185 ? -5.232 0.564 -17.065 1.00 71.19 185 ASN A C 1
ATOM 1412 O O . ASN A 1 185 ? -4.353 0.144 -17.815 1.00 71.19 185 ASN A O 1
ATOM 1416 N N . PHE A 1 186 ? -6.510 0.220 -17.242 1.00 69.38 186 PHE A N 1
ATOM 1417 C CA . PHE A 1 186 ? -6.925 -0.664 -18.333 1.00 69.38 186 PHE A CA 1
ATOM 1418 C C . PHE A 1 186 ? -6.717 -0.016 -19.709 1.00 69.38 186 PHE A C 1
ATOM 1420 O O . PHE A 1 186 ? -6.206 -0.665 -20.623 1.00 69.38 186 PHE A O 1
ATOM 1427 N N . LYS A 1 187 ? -7.019 1.286 -19.845 1.00 68.25 187 LYS A N 1
ATOM 1428 C CA . LYS A 1 187 ? -6.693 2.054 -21.060 1.00 68.25 187 LYS A CA 1
ATOM 1429 C C . LYS A 1 187 ? -5.187 2.070 -21.328 1.00 68.25 187 LYS A C 1
ATOM 1431 O O . LYS A 1 187 ? -4.784 1.870 -22.467 1.00 68.25 187 LYS A O 1
ATOM 1436 N N . PHE A 1 188 ? -4.366 2.260 -20.295 1.00 65.38 188 PHE A N 1
ATOM 1437 C CA . PHE A 1 188 ? -2.902 2.281 -20.406 1.00 65.38 188 PHE A CA 1
ATOM 1438 C C . PHE A 1 188 ? -2.285 0.925 -20.805 1.00 65.38 188 PHE A C 1
ATOM 1440 O O . PHE A 1 188 ? -1.212 0.877 -21.408 1.00 65.38 188 PHE A O 1
ATOM 1447 N N . VAL A 1 189 ? -2.942 -0.189 -20.467 1.00 66.88 189 VAL A N 1
ATOM 1448 C CA . VAL A 1 189 ? -2.491 -1.538 -20.851 1.00 66.88 189 VAL A CA 1
ATOM 1449 C C . VAL A 1 189 ? -2.872 -1.887 -22.291 1.00 66.88 189 VAL A C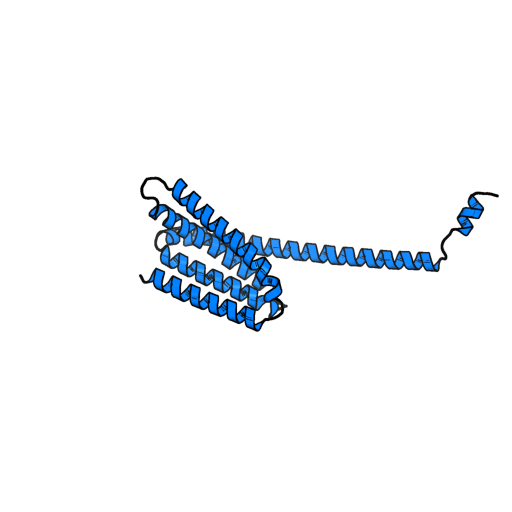 1
ATOM 1451 O O . VAL A 1 189 ? -2.095 -2.562 -22.964 1.00 66.88 189 VAL A O 1
ATOM 1454 N N . ILE A 1 190 ? -4.042 -1.445 -22.763 1.00 60.44 190 ILE A N 1
ATOM 1455 C CA . ILE A 1 190 ? -4.554 -1.761 -24.108 1.00 60.44 190 ILE A CA 1
ATOM 1456 C C . ILE A 1 190 ? -3.969 -0.849 -25.198 1.00 60.44 190 ILE A C 1
ATOM 1458 O O . ILE A 1 190 ? -3.838 -1.293 -26.340 1.00 60.44 190 ILE A O 1
ATOM 1462 N N . LEU A 1 191 ? -3.625 0.397 -24.859 1.00 49.94 191 LEU A N 1
ATOM 1463 C CA . LEU A 1 191 ? -2.992 1.379 -25.754 1.00 49.94 191 LEU A CA 1
ATOM 1464 C C . LEU A 1 191 ? -1.458 1.365 -25.623 1.00 49.94 191 LEU A C 1
ATOM 1466 O O . LEU A 1 191 ? -0.785 1.619 -26.643 1.00 49.94 191 LEU A O 1
#